Protein AF-G8F349-F1 (afdb_monomer)

pLDDT: mean 89.67, std 11.3, range [43.34, 98.75]

Solvent-accessible surface area (backbone atoms only — not comparable to full-atom values): 17032 Å² total; per-residue (Å²): 109,67,58,60,39,52,74,69,45,44,58,60,53,51,49,58,56,55,66,70,69,51,95,84,64,85,90,53,82,77,50,55,62,56,49,51,52,50,52,52,50,52,51,50,57,54,66,49,45,63,55,56,52,49,48,33,48,52,41,50,62,76,37,61,73,27,72,74,64,51,74,70,53,33,53,41,40,66,63,30,51,81,46,52,62,48,57,30,56,37,40,63,29,86,75,41,20,79,74,51,61,42,65,69,45,48,44,55,48,13,53,49,41,43,50,48,39,34,40,74,73,60,50,17,40,54,38,92,59,62,34,58,69,56,48,53,49,45,52,50,48,54,53,51,29,49,53,42,45,63,78,44,58,81,68,48,67,88,35,52,54,52,40,51,72,34,40,47,56,30,32,57,54,27,46,69,43,90,49,66,68,53,14,50,50,25,37,45,52,47,25,53,49,51,37,54,57,58,59,52,66,80,75,49,101,66,95,69,75,56,75,63,42,56,51,50,47,49,47,48,41,62,76,61,46,55,78,43,45,73,63,45,52,72,42,68,87,67,44,30,32,35,56,35,44,32,51,27,45,49,27,67,81,36,70,69,46,35,52,50,51,66,72,64,67,45,57,48,56,54,50,51,48,48,65,75,40,60,92,40,64,87,34,67,46,45,49,26,50,54,50,32,54,48,34,48,70,68,39,91,85,49,62,64,68,60,46,60,74,48,100

InterPro domains:
  IPR011989 Armadillo-like helical [G3DSA:1.25.10.10] (19-311)
  IPR016024 Armadillo-type fold [SSF48371] (35-308)
  IPR045906 Serine/threonine-protein kinase ULK4 [PTHR46240] (1-311)
  IPR056981 Serine/threonine-protein kinase ULK4/RUNKEL, HEAT repeats [PF23606] (49-258)

Organism: Macaca fascicularis (NCBI:txid9541)

Sequence (311 aa):
MLLLSCQARLVMYIERDSRKTTPGKEQQSGNEYLSKCLDLLIRHIVQELPRILGDILNALANVSGRKHPSTVQVKQLKMCLPLMPIVLHLVTSQVFRPQVVTEEFLFSYGTILSHIKSIDSGETNIDGAIGLTASEEFIKITLSAFEAIIQYPILLKDYRCTVVDYILPPLVSLVQSQNVEWRLFSLRLLSETTSLLVNQEFGDGKEKASVDSDSNLLALIRDVLLPQYEHILVEPDPVPAYALKLLVALTEHNPTFTRLVEESKLIPLIFEVTLEHQESILGNTMQSVIALLNNLVACKDSNMKLLYEQG

Foldseek 3Di:
DLLVCLVVVVLVVLLVLQVVPPPDDDDDPVSPVVVVVSVVVLVVLLVCVVVLLVLCLVLLVQQQQHADDDPVSLVSNQVRLSCLVSLLSQCLHPSRNLSNLDLSNLQSLLSVLVSLLCCLVSSGPCCVSNNPVSNVVSLVSSLNSLVSNLVPLVSCLVNLLSCLPRPLLSLLSQCVGPDPVSVQSSLLSNLSNLLSSLVSVVPDPDPDPPPVSVVSNLCCCLPRRLVCLVVQLPDDPPRLLSVLSSLLSQLQPDVSSLVSVLVSLCLLSLVVSCVVCVVPCVDSNNVSSVSNVCSNVVDPPHPVVSNVVSD

Radius of gyration: 22.34 Å; Cα contacts (8 Å, |Δi|>4): 322; chains: 1; bounding box: 52×52×66 Å

Structure (mmCIF, N/CA/C/O backbone):
data_AF-G8F349-F1
#
_entry.id   AF-G8F349-F1
#
l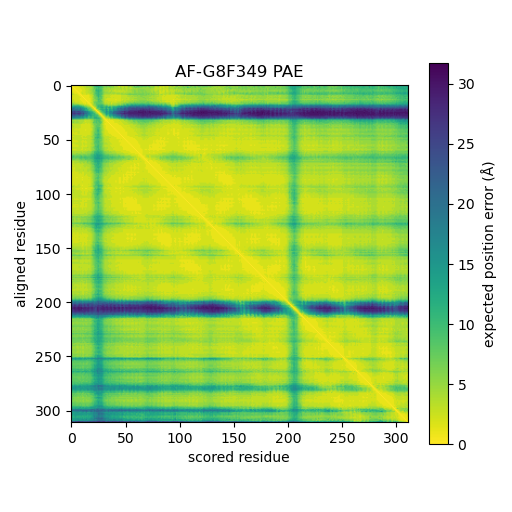oop_
_atom_site.group_PDB
_atom_site.id
_atom_site.type_symbol
_atom_site.label_atom_id
_atom_site.label_alt_id
_atom_site.label_comp_id
_atom_site.label_asym_id
_atom_site.label_entity_id
_atom_site.label_seq_id
_atom_site.pdbx_PDB_ins_code
_atom_site.Cartn_x
_atom_site.Cartn_y
_atom_site.Cartn_z
_atom_site.occupancy
_atom_site.B_iso_or_equiv
_atom_site.auth_seq_id
_atom_site.auth_comp_id
_atom_site.auth_asym_id
_atom_site.auth_atom_id
_atom_site.pdbx_PDB_model_num
ATOM 1 N N . MET A 1 1 ? 19.235 0.426 -20.026 1.00 79.56 1 MET A N 1
ATOM 2 C CA . MET A 1 1 ? 19.342 1.809 -20.546 1.00 79.56 1 MET A CA 1
ATOM 3 C C . MET A 1 1 ? 18.274 2.720 -19.956 1.00 79.56 1 MET A C 1
ATOM 5 O O . MET A 1 1 ? 18.664 3.718 -19.373 1.00 79.56 1 MET A O 1
ATOM 9 N N . LEU A 1 2 ? 16.978 2.368 -20.006 1.00 89.19 2 LEU A N 1
ATOM 10 C CA . LEU A 1 2 ? 15.901 3.222 -19.472 1.00 89.19 2 LEU A CA 1
ATOM 11 C C . LEU A 1 2 ? 16.094 3.630 -17.999 1.00 89.19 2 LEU A C 1
ATOM 13 O O . LEU A 1 2 ? 15.999 4.814 -17.703 1.00 89.19 2 LEU A O 1
ATOM 17 N N . LEU A 1 3 ? 16.459 2.694 -17.109 1.00 88.50 3 LEU A N 1
ATOM 18 C CA . LEU A 1 3 ? 16.758 3.001 -15.698 1.00 88.50 3 LEU A CA 1
ATOM 19 C C . LEU A 1 3 ? 17.789 4.129 -15.550 1.00 88.50 3 LEU A C 1
ATOM 21 O O . LEU A 1 3 ? 17.531 5.120 -14.874 1.00 88.50 3 LEU A O 1
ATOM 25 N N . LEU A 1 4 ? 18.932 3.995 -16.230 1.00 89.88 4 LEU A N 1
ATOM 26 C CA . LEU A 1 4 ? 20.007 4.989 -16.204 1.00 89.88 4 LEU A CA 1
ATOM 27 C C . LEU A 1 4 ? 19.521 6.341 -16.732 1.00 89.88 4 LEU A C 1
ATOM 29 O O . LEU A 1 4 ? 19.869 7.379 -16.181 1.00 89.88 4 LEU A O 1
ATOM 33 N N . SER A 1 5 ? 18.694 6.342 -17.778 1.00 89.44 5 SER A N 1
ATOM 34 C CA . SER A 1 5 ? 18.115 7.573 -18.314 1.00 89.44 5 SER A CA 1
ATOM 35 C C . SER A 1 5 ? 17.151 8.233 -17.321 1.00 89.44 5 SER A C 1
ATOM 37 O O . SER A 1 5 ? 17.244 9.440 -17.109 1.00 89.44 5 SER A O 1
ATOM 39 N N . CYS A 1 6 ? 16.269 7.469 -16.666 1.00 89.88 6 CYS A N 1
ATOM 40 C CA . CYS A 1 6 ? 15.386 7.978 -15.611 1.00 89.88 6 CYS A CA 1
ATOM 41 C C . CYS A 1 6 ? 16.190 8.595 -14.455 1.00 89.88 6 CYS A C 1
ATOM 43 O O . CYS A 1 6 ? 15.911 9.727 -14.059 1.00 89.88 6 CYS A O 1
ATOM 45 N N . GLN A 1 7 ? 17.245 7.910 -14.002 1.00 89.31 7 GLN A N 1
ATOM 46 C CA . GLN A 1 7 ? 18.176 8.413 -12.985 1.00 89.31 7 GLN A CA 1
ATOM 47 C C . GLN A 1 7 ? 18.924 9.675 -13.453 1.00 89.31 7 GLN A C 1
ATOM 49 O O . GLN A 1 7 ? 19.142 10.601 -12.676 1.00 89.31 7 GLN A O 1
ATOM 54 N N . ALA A 1 8 ? 19.237 9.774 -14.747 1.00 91.56 8 ALA A N 1
ATOM 55 C CA . ALA A 1 8 ? 19.837 10.947 -15.381 1.00 91.56 8 ALA A CA 1
ATOM 56 C C . ALA A 1 8 ? 18.816 12.048 -15.752 1.00 91.56 8 ALA A C 1
ATOM 58 O O . ALA A 1 8 ? 19.031 12.811 -16.694 1.00 91.56 8 ALA A O 1
ATOM 59 N N . ARG A 1 9 ? 17.711 12.165 -14.999 1.00 91.31 9 ARG A N 1
ATOM 60 C CA . ARG A 1 9 ? 16.684 13.220 -15.128 1.00 91.31 9 ARG A CA 1
ATOM 61 C C . ARG A 1 9 ? 15.899 13.207 -16.450 1.00 91.31 9 ARG A C 1
ATOM 63 O O . ARG A 1 9 ? 15.275 14.218 -16.773 1.00 91.31 9 ARG A O 1
ATOM 70 N N . LEU A 1 10 ? 15.861 12.091 -17.193 1.00 92.06 10 LEU A N 1
ATOM 71 C CA . LEU A 1 10 ? 15.087 11.973 -18.445 1.00 92.06 10 LEU A CA 1
ATOM 72 C C . LEU A 1 10 ? 13.639 12.446 -18.271 1.00 92.06 10 LEU A C 1
ATOM 74 O O . LEU A 1 10 ? 13.161 13.262 -19.054 1.00 92.06 10 LEU A O 1
ATOM 78 N N . VAL A 1 11 ? 12.965 11.963 -17.224 1.00 92.31 11 VAL A N 1
ATOM 79 C CA . VAL A 1 11 ? 11.558 12.283 -16.944 1.00 92.31 11 VAL A CA 1
ATOM 80 C C . VAL A 1 11 ? 11.350 13.791 -16.812 1.00 92.31 11 VAL A C 1
ATOM 82 O O . VAL A 1 11 ? 10.489 14.355 -17.478 1.00 92.31 11 VAL A O 1
ATOM 85 N N . MET A 1 12 ? 12.207 14.468 -16.047 1.00 92.69 12 MET A N 1
ATOM 86 C CA . MET A 1 12 ? 12.149 15.920 -15.873 1.00 92.69 12 MET A CA 1
ATOM 87 C C . MET A 1 12 ? 12.310 16.674 -17.201 1.00 92.69 12 MET A C 1
ATOM 89 O O . MET A 1 12 ? 11.629 17.674 -17.434 1.00 92.69 12 MET A O 1
ATOM 93 N N . TYR A 1 13 ? 13.216 16.226 -18.076 1.00 91.94 13 TYR A N 1
ATOM 94 C CA . TYR A 1 13 ? 13.400 16.858 -19.383 1.00 91.94 13 TYR A CA 1
ATOM 95 C C . TYR A 1 13 ? 12.180 16.659 -20.288 1.00 91.94 13 TYR A C 1
ATOM 97 O O . TYR A 1 13 ? 11.726 17.630 -20.894 1.00 91.94 13 TYR A O 1
ATOM 105 N N . ILE A 1 14 ? 11.605 15.452 -20.307 1.00 92.50 14 ILE A N 1
ATOM 106 C CA . ILE A 1 14 ? 10.375 15.149 -21.051 1.00 92.50 14 ILE A CA 1
ATOM 107 C C . ILE A 1 14 ? 9.214 16.021 -20.561 1.00 92.50 14 ILE A C 1
ATOM 109 O O . ILE A 1 14 ? 8.521 16.629 -21.372 1.00 92.50 14 ILE A O 1
ATOM 113 N N . GLU A 1 15 ? 9.032 16.162 -19.248 1.00 91.19 15 GLU A N 1
ATOM 114 C CA . GLU A 1 15 ? 7.990 17.028 -18.683 1.00 91.19 15 GLU A CA 1
ATOM 115 C C . GLU A 1 15 ? 8.167 18.491 -19.073 1.00 91.19 15 GLU A C 1
ATOM 117 O O . GLU A 1 15 ? 7.207 19.166 -19.454 1.00 91.19 15 GLU A O 1
ATOM 122 N N . ARG A 1 16 ? 9.403 18.992 -18.989 1.00 89.12 16 ARG A N 1
ATOM 123 C CA . ARG A 1 16 ? 9.724 20.372 -19.351 1.00 89.12 16 ARG A CA 1
ATOM 124 C C . ARG A 1 16 ? 9.402 20.650 -20.815 1.00 89.12 16 ARG A C 1
ATOM 126 O O . ARG A 1 16 ? 8.888 21.725 -21.119 1.00 89.12 16 ARG A O 1
ATOM 133 N N . ASP A 1 17 ? 9.731 19.723 -21.707 1.00 86.38 17 ASP A N 1
ATOM 134 C CA . ASP A 1 17 ? 9.554 19.922 -23.142 1.00 86.38 17 ASP A CA 1
ATOM 135 C C . ASP A 1 17 ? 8.103 19.645 -23.582 1.00 86.38 17 ASP A C 1
ATOM 137 O O . ASP A 1 17 ? 7.593 20.365 -24.436 1.00 86.38 17 ASP A O 1
ATOM 141 N N . SER A 1 18 ? 7.372 18.764 -22.888 1.00 84.81 18 SER A N 1
ATOM 142 C CA . SER A 1 18 ? 5.919 18.575 -23.049 1.00 84.81 18 SER A CA 1
ATOM 143 C C . SER A 1 18 ? 5.101 19.820 -22.657 1.00 84.81 18 SER A C 1
ATOM 145 O O . SER A 1 18 ? 4.123 20.165 -23.316 1.00 84.81 18 SER A O 1
ATOM 147 N N . ARG A 1 19 ? 5.525 20.588 -21.639 1.00 77.25 19 ARG A N 1
ATOM 148 C CA . ARG A 1 19 ? 4.873 21.873 -21.291 1.00 77.25 19 ARG A CA 1
ATOM 149 C C . ARG A 1 19 ? 5.034 22.951 -22.369 1.00 77.25 19 ARG A C 1
ATOM 151 O O . ARG A 1 19 ? 4.247 23.892 -22.416 1.00 77.25 19 ARG A O 1
ATOM 158 N N . LYS A 1 20 ? 6.071 22.863 -23.210 1.00 65.75 20 LYS A N 1
ATOM 159 C CA . LYS A 1 20 ? 6.336 23.850 -24.273 1.00 65.75 20 LYS A CA 1
ATOM 160 C C . LYS A 1 20 ? 5.497 23.608 -25.529 1.00 65.75 20 LYS A C 1
ATOM 162 O O . LYS A 1 20 ? 5.416 24.509 -26.358 1.00 65.75 20 LYS A O 1
ATOM 167 N N . THR A 1 21 ? 4.886 22.432 -25.671 1.00 59.34 21 THR A N 1
ATOM 168 C CA . THR A 1 21 ? 4.076 22.048 -26.838 1.00 59.34 21 THR A CA 1
ATOM 169 C C . THR A 1 21 ? 2.565 22.234 -26.624 1.00 59.34 21 THR A C 1
ATOM 171 O O . THR A 1 21 ? 1.789 22.053 -27.557 1.00 59.34 21 THR A O 1
ATOM 174 N N . THR A 1 22 ? 2.124 22.643 -25.426 1.00 56.97 22 THR A N 1
ATOM 175 C CA . THR A 1 22 ? 0.708 22.905 -25.093 1.00 56.97 22 THR A CA 1
ATOM 176 C C . THR A 1 22 ? 0.173 24.151 -25.839 1.00 56.97 22 THR A C 1
ATOM 178 O O . THR A 1 22 ? 0.869 25.171 -25.880 1.00 56.97 22 THR A O 1
ATOM 181 N N . PRO A 1 23 ? -1.037 24.113 -26.443 1.00 49.53 23 PRO A N 1
ATOM 182 C CA . PRO A 1 23 ? -1.511 25.137 -27.380 1.00 49.53 23 PRO A CA 1
ATOM 183 C C . PRO A 1 23 ? -1.804 26.460 -26.661 1.00 49.53 23 PRO A C 1
ATOM 185 O O . PRO A 1 23 ? -2.800 26.608 -25.961 1.00 49.53 23 PRO A O 1
ATOM 188 N N . GLY A 1 24 ? -0.902 27.425 -26.823 1.00 57.97 24 GLY A N 1
ATOM 189 C CA . GLY A 1 24 ? -1.004 28.756 -26.214 1.00 57.97 24 GLY A CA 1
ATOM 190 C C . GLY A 1 24 ? 0.228 29.640 -26.424 1.00 57.97 24 GLY A C 1
ATOM 191 O O . GLY A 1 24 ? 0.169 30.839 -26.166 1.00 57.97 24 GLY A O 1
ATOM 192 N N . LYS A 1 25 ? 1.340 29.080 -26.920 1.00 54.44 25 LYS A N 1
ATOM 193 C CA . LYS A 1 25 ? 2.527 29.828 -27.353 1.00 54.44 25 LYS A CA 1
ATOM 194 C C . LYS A 1 25 ? 2.830 29.483 -28.813 1.00 54.44 25 LYS A C 1
ATOM 196 O O . LYS A 1 25 ? 2.945 28.314 -29.157 1.00 54.44 25 LYS A O 1
ATOM 201 N N . GLU A 1 26 ? 2.856 30.523 -29.639 1.00 49.44 26 GLU A N 1
ATOM 202 C CA . GLU A 1 26 ? 3.028 30.581 -31.099 1.00 49.44 26 GLU A CA 1
ATOM 203 C C . GLU A 1 26 ? 3.662 29.340 -31.765 1.00 49.44 26 GLU A C 1
ATOM 205 O O . GLU A 1 26 ? 4.822 28.989 -31.540 1.00 49.44 26 GLU A O 1
ATOM 210 N N . GLN A 1 27 ? 2.882 28.686 -32.633 1.00 50.69 27 GLN A N 1
ATOM 211 C CA . GLN A 1 27 ? 3.300 27.549 -33.454 1.00 50.69 27 GLN A CA 1
ATOM 212 C C . GLN A 1 27 ? 4.270 27.996 -34.557 1.00 50.69 27 GLN A C 1
ATOM 214 O O . GLN A 1 27 ? 3.864 28.544 -35.579 1.00 50.69 27 GLN A O 1
ATOM 219 N N . GLN A 1 28 ? 5.558 27.702 -34.381 1.00 56.19 28 GLN A N 1
ATOM 220 C CA . GLN A 1 28 ? 6.519 27.626 -35.484 1.00 56.19 28 GLN A CA 1
ATOM 221 C C . GLN A 1 28 ? 6.563 26.180 -36.000 1.00 56.19 28 GLN A C 1
ATOM 223 O O . GLN A 1 28 ? 6.714 25.241 -35.219 1.00 56.19 28 GLN A O 1
ATOM 228 N N . SER A 1 29 ? 6.452 25.995 -37.315 1.00 55.50 29 SER A N 1
ATOM 229 C CA . SER A 1 29 ? 6.359 24.701 -38.019 1.00 55.50 29 SER A CA 1
ATOM 230 C C . SER A 1 29 ? 7.483 23.695 -37.714 1.00 55.50 29 SER A C 1
ATOM 232 O O . SER A 1 29 ? 7.283 22.492 -37.863 1.00 55.50 29 SER A O 1
ATOM 234 N N . GLY A 1 30 ? 8.643 24.145 -37.219 1.00 59.38 30 GLY A N 1
ATOM 235 C CA . GLY A 1 30 ? 9.724 23.268 -36.745 1.00 59.38 30 GLY A CA 1
ATOM 236 C C . GLY A 1 30 ? 9.420 22.515 -35.437 1.00 59.38 30 GLY A C 1
ATOM 237 O O . GLY A 1 30 ? 10.056 21.504 -35.149 1.00 59.38 30 GLY A O 1
ATOM 238 N N . ASN A 1 31 ? 8.433 22.970 -34.658 1.00 70.44 31 ASN A N 1
ATOM 239 C CA . ASN A 1 31 ? 8.059 22.378 -33.370 1.00 70.44 31 ASN A CA 1
ATOM 240 C C . ASN A 1 31 ? 7.172 21.125 -33.530 1.00 70.44 31 ASN A C 1
ATOM 242 O O . ASN A 1 31 ? 7.173 20.245 -32.675 1.00 70.44 31 ASN A O 1
ATOM 246 N N . GLU A 1 32 ? 6.451 20.988 -34.647 1.00 80.56 32 GLU A N 1
ATOM 247 C CA . GLU A 1 32 ? 5.500 19.883 -34.832 1.00 80.56 32 GLU A CA 1
ATOM 248 C C . GLU A 1 32 ? 6.198 18.521 -34.974 1.00 80.56 32 GLU A C 1
ATOM 250 O O . GLU A 1 32 ? 5.780 17.541 -34.359 1.00 80.56 32 GLU A O 1
ATOM 255 N N . TYR A 1 33 ? 7.292 18.450 -35.741 1.00 85.19 33 TYR A N 1
ATOM 256 C CA . TYR A 1 33 ? 8.069 17.213 -35.886 1.00 85.19 33 TYR A CA 1
ATOM 257 C C . TYR A 1 33 ? 8.680 16.774 -34.549 1.00 85.19 33 TYR A C 1
ATOM 259 O O . TYR A 1 33 ? 8.551 15.614 -34.166 1.00 85.19 33 TYR A O 1
ATOM 267 N N . LEU A 1 34 ? 9.284 17.706 -33.802 1.00 86.00 34 LEU A N 1
ATOM 268 C CA . LEU A 1 34 ? 9.871 17.422 -32.490 1.00 86.00 34 LEU A CA 1
ATOM 269 C C . LEU A 1 34 ? 8.814 17.019 -31.458 1.00 86.00 34 LEU A C 1
ATOM 271 O O . LEU A 1 34 ? 9.051 16.083 -30.698 1.00 86.00 34 LEU A O 1
ATOM 275 N N . SER A 1 35 ? 7.638 17.656 -31.469 1.00 86.00 35 SER A N 1
ATOM 276 C CA . SER A 1 35 ? 6.503 17.242 -30.639 1.00 86.00 35 SER A CA 1
ATOM 277 C C . SER A 1 35 ? 6.077 15.812 -30.965 1.00 86.00 35 SER A C 1
ATOM 279 O O . SER A 1 35 ? 5.940 15.001 -30.058 1.00 86.00 35 SER A O 1
ATOM 281 N N . LYS A 1 36 ? 5.960 15.456 -32.253 1.00 88.38 36 LYS A N 1
ATOM 282 C CA . LYS A 1 36 ? 5.639 14.080 -32.669 1.00 88.38 36 LYS A CA 1
ATOM 283 C C . LYS A 1 36 ? 6.715 13.081 -32.242 1.00 88.38 36 LYS A C 1
ATOM 285 O O . LYS A 1 36 ? 6.381 11.990 -31.791 1.00 88.38 36 LYS A O 1
ATOM 290 N N . CYS A 1 37 ? 7.997 13.432 -32.352 1.00 91.38 37 CYS A N 1
ATOM 291 C CA . CYS A 1 37 ? 9.087 12.586 -31.858 1.00 91.38 37 CYS A CA 1
ATOM 292 C C . CYS A 1 37 ? 9.008 12.384 -30.340 1.00 91.38 37 CYS A C 1
ATOM 294 O O . CYS A 1 37 ? 9.200 11.264 -29.869 1.00 91.38 37 CYS A O 1
ATOM 296 N N . LEU A 1 38 ? 8.706 13.443 -29.585 1.00 91.75 38 LEU A N 1
ATOM 297 C CA . LEU A 1 38 ? 8.525 13.370 -28.137 1.00 91.75 38 LEU A CA 1
ATOM 298 C C . LEU A 1 38 ? 7.324 12.488 -27.773 1.00 91.75 38 LEU A C 1
ATOM 300 O O . LEU A 1 38 ? 7.455 11.625 -26.911 1.00 91.75 38 LEU A O 1
ATOM 304 N N . ASP A 1 39 ? 6.199 12.635 -28.472 1.00 91.62 39 ASP A N 1
ATOM 305 C CA . ASP A 1 39 ? 5.008 11.805 -28.270 1.00 91.62 39 ASP A CA 1
ATOM 306 C C . ASP A 1 39 ? 5.292 10.325 -28.556 1.00 91.62 39 ASP A C 1
ATOM 308 O O . ASP A 1 39 ? 4.882 9.452 -27.790 1.00 91.62 39 ASP A O 1
ATOM 312 N N . LEU A 1 40 ? 6.026 10.021 -29.632 1.00 94.50 40 LEU A N 1
ATOM 313 C CA . LEU A 1 40 ? 6.447 8.653 -29.950 1.00 94.50 40 LEU A CA 1
ATOM 314 C C . LEU A 1 40 ? 7.383 8.083 -28.879 1.00 94.50 40 LEU A C 1
ATOM 316 O O . LEU A 1 40 ? 7.223 6.926 -28.494 1.00 94.50 40 LEU A O 1
ATOM 320 N N . LEU A 1 41 ? 8.321 8.886 -28.368 1.00 94.00 41 LEU A N 1
ATOM 321 C CA . LEU A 1 41 ? 9.204 8.480 -27.276 1.00 94.00 41 LEU A CA 1
ATOM 322 C C . LEU A 1 41 ? 8.412 8.195 -25.994 1.00 94.00 41 LEU A C 1
ATOM 324 O O . LEU A 1 41 ? 8.643 7.171 -25.355 1.00 94.00 41 LEU A O 1
ATOM 328 N N . ILE A 1 42 ? 7.467 9.070 -25.637 1.00 95.00 42 ILE A N 1
ATOM 329 C CA . ILE A 1 42 ? 6.596 8.887 -24.472 1.00 95.00 42 ILE A CA 1
ATOM 330 C C . ILE A 1 42 ? 5.816 7.580 -24.611 1.00 95.00 42 ILE A C 1
ATOM 332 O O . ILE A 1 42 ? 5.882 6.740 -23.717 1.00 95.00 42 ILE A O 1
ATOM 336 N N . ARG A 1 43 ? 5.146 7.365 -25.752 1.00 95.38 43 ARG A N 1
ATOM 337 C CA . ARG A 1 43 ? 4.386 6.133 -26.015 1.00 95.38 43 ARG A CA 1
ATOM 338 C C . ARG A 1 43 ? 5.260 4.889 -25.935 1.00 95.38 43 ARG A C 1
ATOM 340 O O . ARG A 1 43 ? 4.840 3.908 -25.335 1.00 95.38 43 ARG A O 1
ATOM 347 N N . HIS A 1 44 ? 6.467 4.931 -26.497 1.00 95.06 44 HIS A N 1
ATOM 348 C CA . HIS A 1 44 ? 7.389 3.802 -26.431 1.00 95.06 44 HIS A CA 1
ATOM 349 C C . HIS A 1 44 ? 7.791 3.480 -24.984 1.00 95.06 44 HIS A C 1
ATOM 351 O O . HIS A 1 44 ? 7.724 2.325 -24.580 1.00 95.06 44 HIS A O 1
ATOM 357 N N . ILE A 1 45 ? 8.129 4.489 -24.173 1.00 95.50 45 ILE A N 1
ATOM 358 C CA . ILE 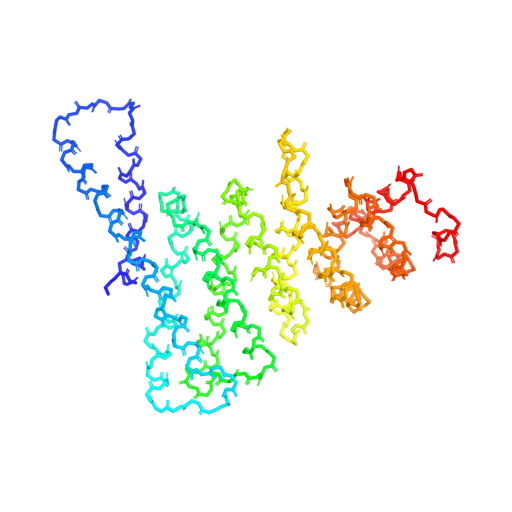A 1 45 ? 8.459 4.289 -22.752 1.00 95.50 45 ILE A CA 1
ATOM 359 C C . ILE A 1 45 ? 7.268 3.698 -21.984 1.00 95.50 45 ILE A C 1
ATOM 361 O O . ILE A 1 45 ? 7.456 2.780 -21.189 1.00 95.50 45 ILE A O 1
ATOM 365 N N . VAL A 1 46 ? 6.048 4.188 -22.237 1.00 96.38 46 VAL A N 1
ATOM 366 C CA . VAL A 1 46 ? 4.821 3.647 -21.626 1.00 96.38 46 VAL A CA 1
ATOM 367 C C . VAL A 1 46 ? 4.616 2.180 -22.023 1.00 96.38 46 VAL A C 1
ATOM 369 O O . VAL A 1 46 ? 4.305 1.360 -21.167 1.00 96.38 46 VAL A O 1
ATOM 372 N N . GLN A 1 47 ? 4.845 1.824 -23.290 1.00 95.25 47 GLN A N 1
ATOM 373 C CA . GLN A 1 47 ? 4.692 0.455 -23.802 1.00 95.25 47 GLN A CA 1
ATOM 374 C C . GLN A 1 47 ? 5.743 -0.533 -23.278 1.00 95.25 47 GLN A C 1
ATOM 376 O O . GLN A 1 47 ? 5.464 -1.726 -23.201 1.00 95.25 47 GLN A O 1
ATOM 381 N N . GLU A 1 48 ? 6.935 -0.069 -22.900 1.00 94.94 48 GLU A N 1
ATOM 382 C CA . GLU A 1 48 ? 7.961 -0.931 -22.296 1.00 94.94 48 GLU A CA 1
ATOM 383 C C . GLU A 1 48 ? 7.682 -1.238 -20.815 1.00 94.94 48 GLU A C 1
ATOM 385 O O . GLU A 1 48 ? 8.199 -2.216 -20.273 1.00 94.94 48 GLU A O 1
ATOM 390 N N . LEU A 1 49 ? 6.860 -0.434 -20.133 1.00 95.88 49 LEU A N 1
ATOM 391 C CA . LEU A 1 49 ? 6.619 -0.597 -18.700 1.00 95.88 49 LEU A CA 1
ATOM 392 C C . LEU A 1 49 ? 5.937 -1.929 -18.320 1.00 95.88 49 LEU A C 1
ATOM 394 O O . LEU A 1 49 ? 6.426 -2.563 -17.381 1.00 95.88 49 LEU A O 1
ATOM 398 N N . PRO A 1 50 ? 4.889 -2.414 -19.021 1.00 96.81 50 PRO A N 1
ATOM 399 C CA . PRO A 1 50 ? 4.310 -3.733 -18.754 1.00 96.81 50 PRO A CA 1
ATOM 400 C C . PRO A 1 50 ? 5.340 -4.861 -18.825 1.00 96.81 50 PRO A C 1
ATOM 402 O O . PRO A 1 50 ? 5.322 -5.771 -18.001 1.00 96.81 50 PRO A O 1
ATOM 405 N N . ARG A 1 51 ? 6.300 -4.776 -19.755 1.00 96.62 51 ARG A N 1
ATOM 406 C CA . ARG A 1 51 ? 7.392 -5.751 -19.858 1.00 96.62 51 ARG A CA 1
ATOM 407 C C . ARG A 1 51 ? 8.304 -5.712 -18.632 1.00 96.62 51 ARG A C 1
ATOM 409 O O . ARG A 1 51 ? 8.648 -6.765 -18.110 1.00 96.62 51 ARG A O 1
ATOM 416 N N . ILE A 1 52 ? 8.665 -4.519 -18.152 1.00 96.81 52 ILE A N 1
ATOM 417 C CA . ILE A 1 52 ? 9.492 -4.355 -16.944 1.00 96.81 52 ILE A CA 1
ATOM 418 C C . ILE A 1 52 ? 8.787 -4.945 -15.716 1.00 96.81 52 ILE A C 1
ATOM 420 O O . ILE A 1 52 ? 9.407 -5.686 -14.954 1.00 96.81 52 ILE A O 1
ATOM 424 N N . LEU A 1 53 ? 7.496 -4.649 -15.537 1.00 97.81 53 LEU A N 1
ATOM 425 C CA . LEU A 1 53 ? 6.693 -5.227 -14.455 1.00 97.81 53 LEU A CA 1
ATOM 426 C C . LEU A 1 53 ? 6.583 -6.747 -14.590 1.00 97.81 53 LEU A C 1
ATOM 428 O O . LEU A 1 53 ? 6.751 -7.454 -13.600 1.00 97.81 53 LEU A O 1
ATOM 432 N N . GLY A 1 54 ? 6.379 -7.253 -15.808 1.00 98.06 54 GLY A N 1
ATOM 433 C CA . GLY A 1 54 ? 6.355 -8.684 -16.100 1.00 98.06 54 GLY A CA 1
ATOM 434 C C . GLY A 1 54 ? 7.671 -9.383 -15.753 1.00 98.06 54 GLY A C 1
ATOM 435 O O . GLY A 1 54 ? 7.656 -10.450 -15.145 1.00 98.06 54 GLY A O 1
ATOM 436 N N . ASP A 1 55 ? 8.819 -8.778 -16.064 1.00 97.94 55 ASP A N 1
ATOM 437 C CA . ASP A 1 55 ? 10.135 -9.321 -15.711 1.00 97.94 55 ASP A CA 1
ATOM 438 C C . ASP A 1 55 ? 10.345 -9.367 -14.184 1.00 97.94 55 ASP A C 1
ATOM 440 O O . ASP A 1 55 ? 10.853 -10.364 -13.661 1.00 97.94 55 ASP A O 1
ATOM 444 N N . ILE A 1 56 ? 9.918 -8.326 -13.456 1.00 98.44 56 ILE A N 1
ATOM 445 C CA . ILE A 1 56 ? 9.933 -8.290 -11.981 1.00 98.44 56 ILE A CA 1
ATOM 446 C C . ILE A 1 56 ? 9.032 -9.388 -11.405 1.00 98.44 56 ILE A C 1
ATOM 448 O O . ILE A 1 56 ? 9.480 -10.177 -10.571 1.00 98.44 56 ILE A O 1
ATOM 452 N N . LEU A 1 57 ? 7.787 -9.470 -11.876 1.00 98.56 57 LEU A N 1
ATOM 453 C CA . LEU A 1 57 ? 6.809 -10.462 -11.437 1.00 98.56 57 LEU A CA 1
ATOM 454 C C . LEU A 1 57 ? 7.296 -11.886 -11.686 1.00 98.56 57 LEU A C 1
ATOM 456 O O . LEU A 1 57 ? 7.264 -12.707 -10.778 1.00 98.56 57 LEU A O 1
ATOM 460 N N . ASN A 1 58 ? 7.825 -12.172 -12.875 1.00 98.25 58 ASN A N 1
ATOM 461 C CA . ASN A 1 58 ? 8.374 -13.486 -13.199 1.00 98.25 58 ASN A CA 1
ATOM 462 C C . ASN A 1 58 ? 9.548 -13.852 -12.280 1.00 98.25 58 ASN A C 1
ATOM 464 O O . ASN A 1 58 ? 9.646 -14.993 -11.822 1.00 98.25 58 ASN A O 1
ATOM 468 N N . ALA A 1 59 ? 10.435 -12.898 -11.977 1.00 97.94 59 ALA A N 1
ATOM 469 C CA . ALA A 1 59 ? 11.548 -13.131 -11.061 1.00 97.94 59 ALA A CA 1
ATOM 470 C C . ALA A 1 59 ? 11.067 -13.449 -9.632 1.00 97.94 59 ALA A C 1
ATOM 472 O O . ALA A 1 59 ? 11.599 -14.373 -9.013 1.00 97.94 59 ALA A O 1
ATOM 473 N N . LEU A 1 60 ? 10.051 -12.735 -9.135 1.00 98.12 60 LEU A N 1
ATOM 474 C CA . LEU A 1 60 ? 9.449 -12.957 -7.814 1.00 98.12 60 LEU A CA 1
ATOM 475 C C . LEU A 1 60 ? 8.651 -14.269 -7.751 1.00 98.12 60 LEU A C 1
ATOM 477 O O . LEU A 1 60 ? 8.834 -15.061 -6.826 1.00 98.12 60 LEU A O 1
ATOM 481 N N . ALA A 1 61 ? 7.833 -14.556 -8.763 1.00 97.62 61 ALA A N 1
ATOM 482 C CA . ALA A 1 61 ? 7.056 -15.788 -8.863 1.00 97.62 61 ALA A CA 1
ATOM 483 C C . ALA A 1 61 ? 7.955 -17.032 -8.857 1.00 97.62 61 ALA A C 1
ATOM 485 O O . ALA A 1 61 ? 7.677 -18.000 -8.151 1.00 97.62 61 ALA A O 1
ATOM 486 N N . ASN A 1 62 ? 9.095 -16.982 -9.556 1.00 96.81 62 ASN A N 1
ATOM 487 C CA . ASN A 1 62 ? 10.057 -18.085 -9.594 1.00 96.81 62 ASN A CA 1
ATOM 488 C C . ASN A 1 62 ? 10.644 -18.442 -8.219 1.00 96.81 62 ASN A C 1
ATOM 490 O O . ASN A 1 62 ? 11.105 -19.572 -8.028 1.00 96.81 62 ASN A O 1
ATOM 494 N N . VAL A 1 63 ? 10.666 -17.500 -7.274 1.00 96.69 63 VAL A N 1
ATOM 495 C CA . VAL A 1 63 ? 11.207 -17.707 -5.922 1.00 96.69 63 VAL A CA 1
ATOM 496 C C . VAL A 1 63 ? 10.137 -17.796 -4.839 1.00 96.69 63 VAL A C 1
ATOM 498 O O . VAL A 1 63 ? 10.487 -18.041 -3.689 1.00 96.69 63 VAL A O 1
ATOM 501 N N . SER A 1 64 ? 8.858 -17.662 -5.191 1.00 95.69 64 SER A N 1
ATOM 502 C CA . SER A 1 64 ? 7.745 -17.735 -4.244 1.00 95.69 64 SER A CA 1
ATOM 503 C C . SER A 1 64 ? 7.786 -19.031 -3.417 1.00 95.69 64 SER A C 1
ATOM 505 O O . SER A 1 64 ? 8.000 -20.125 -3.949 1.00 95.69 64 SER A O 1
ATOM 507 N N . GLY A 1 65 ? 7.664 -18.889 -2.094 1.00 93.44 65 GLY A N 1
ATOM 508 C CA . GLY A 1 65 ? 7.708 -19.980 -1.114 1.00 93.44 65 GLY A CA 1
ATOM 509 C C . GLY A 1 65 ? 9.102 -20.564 -0.854 1.00 93.44 65 GLY A C 1
ATOM 510 O O . GLY A 1 65 ? 9.235 -21.570 -0.153 1.00 93.44 65 GLY A O 1
ATOM 511 N N . ARG A 1 66 ? 10.166 -19.990 -1.435 1.00 92.56 66 ARG A N 1
ATOM 512 C CA . ARG A 1 66 ? 11.535 -20.502 -1.282 1.00 92.56 66 ARG A CA 1
ATOM 513 C C . ARG A 1 66 ? 12.331 -19.685 -0.278 1.00 92.56 66 ARG A C 1
ATOM 515 O O . ARG A 1 66 ? 12.389 -18.462 -0.352 1.00 92.56 66 ARG A O 1
ATOM 522 N N . LYS A 1 67 ? 13.067 -20.390 0.585 1.00 91.81 67 LYS A N 1
ATOM 523 C CA . LYS A 1 67 ? 14.053 -19.784 1.498 1.00 91.81 67 LYS A CA 1
ATOM 524 C C . LYS A 1 67 ? 15.458 -19.667 0.899 1.00 91.81 67 LYS A C 1
ATOM 526 O O . LYS A 1 67 ? 16.258 -18.860 1.357 1.00 91.81 67 LYS A O 1
ATOM 531 N N . HIS A 1 68 ? 15.763 -20.472 -0.122 1.00 91.69 68 HIS A N 1
ATOM 532 C CA . HIS A 1 68 ? 17.083 -20.524 -0.757 1.00 91.69 68 HIS A CA 1
ATOM 533 C C . HIS A 1 68 ? 16.954 -20.558 -2.289 1.00 91.69 68 HIS A C 1
ATOM 535 O O . HIS A 1 68 ? 16.868 -21.639 -2.881 1.00 91.69 68 HIS A O 1
ATOM 541 N N . PRO A 1 69 ? 16.904 -19.391 -2.955 1.00 92.25 69 PRO A N 1
ATOM 542 C CA . PRO A 1 69 ? 16.880 -19.316 -4.413 1.00 92.25 69 PRO A CA 1
ATOM 543 C C . PRO A 1 69 ? 18.145 -19.909 -5.058 1.00 92.25 69 PRO A C 1
ATOM 545 O O . PRO A 1 69 ? 19.256 -19.751 -4.556 1.00 92.25 69 PRO A O 1
ATOM 548 N N . SER A 1 70 ? 17.989 -20.564 -6.210 1.00 95.00 70 SER A N 1
ATOM 549 C CA . SER A 1 70 ? 19.114 -21.079 -7.010 1.00 95.00 70 SER A CA 1
ATOM 550 C C . SER A 1 70 ? 19.931 -19.950 -7.653 1.00 95.00 70 SER A C 1
ATOM 552 O O . SER A 1 70 ? 19.432 -18.845 -7.843 1.00 95.00 70 SER A O 1
ATOM 554 N N . THR A 1 71 ? 21.162 -20.225 -8.096 1.00 94.50 71 THR A N 1
ATOM 555 C CA . THR A 1 71 ? 22.041 -19.221 -8.732 1.00 94.50 71 THR A CA 1
ATOM 556 C C . THR A 1 71 ? 21.393 -18.501 -9.922 1.00 94.50 71 THR A C 1
ATOM 558 O O . THR A 1 71 ? 21.593 -17.299 -10.100 1.00 94.50 71 THR A O 1
ATOM 561 N N . VAL A 1 72 ? 20.585 -19.207 -10.723 1.00 96.06 72 VAL A N 1
ATOM 562 C CA . VAL A 1 72 ? 19.854 -18.614 -11.859 1.00 96.06 72 VAL A CA 1
ATOM 563 C C . VAL A 1 72 ? 18.798 -17.622 -11.371 1.00 96.06 72 VAL A C 1
ATOM 565 O O . VAL A 1 72 ? 18.703 -16.516 -11.897 1.00 96.06 72 VAL A O 1
ATOM 568 N N . GLN A 1 73 ? 18.058 -17.988 -10.325 1.00 96.06 73 GLN A N 1
ATOM 569 C CA . GLN A 1 73 ? 17.028 -17.144 -9.718 1.00 96.06 73 GLN A CA 1
ATOM 570 C C . GLN A 1 73 ? 17.637 -15.923 -9.027 1.00 96.06 73 GLN A C 1
ATOM 572 O O . GLN A 1 73 ? 17.163 -14.811 -9.221 1.00 96.06 73 GLN A O 1
ATOM 577 N N . VAL A 1 74 ? 18.747 -16.101 -8.303 1.00 96.44 74 VAL A N 1
ATOM 578 C CA . VAL A 1 74 ? 19.516 -14.994 -7.714 1.00 96.44 74 VAL A CA 1
ATOM 579 C C . VAL A 1 74 ? 19.932 -13.997 -8.796 1.00 96.44 74 VAL A C 1
ATOM 581 O O . VAL A 1 74 ? 19.774 -12.789 -8.624 1.00 96.44 74 VAL A O 1
ATOM 584 N N . LYS A 1 75 ? 20.442 -14.488 -9.934 1.00 96.69 75 LYS A N 1
ATOM 585 C CA . LYS A 1 75 ? 20.829 -13.631 -11.059 1.00 96.69 75 LYS A CA 1
ATOM 586 C C . LYS A 1 75 ? 19.627 -12.872 -11.627 1.00 96.69 75 LYS A C 1
ATOM 588 O O . LYS A 1 75 ? 19.762 -11.687 -11.904 1.00 96.69 75 LYS A O 1
ATOM 593 N N . GLN A 1 76 ? 18.473 -13.523 -11.777 1.00 96.62 76 GLN A N 1
ATOM 594 C CA . GLN A 1 76 ? 17.238 -12.869 -12.225 1.00 96.62 76 GLN A CA 1
ATOM 595 C C . GLN A 1 76 ? 16.796 -11.770 -11.252 1.00 96.62 76 GLN A C 1
ATOM 597 O O . GLN A 1 76 ? 16.625 -10.634 -11.679 1.00 96.62 76 GLN A O 1
ATOM 602 N N . LEU A 1 77 ? 16.717 -12.057 -9.949 1.00 97.38 77 LEU A N 1
ATOM 603 C CA . LEU A 1 77 ? 16.340 -11.067 -8.932 1.00 97.38 77 LEU A CA 1
ATOM 604 C C . LEU A 1 77 ? 17.254 -9.833 -8.966 1.00 97.38 77 LEU A C 1
ATOM 606 O O . LEU A 1 77 ? 16.766 -8.706 -9.004 1.00 97.38 77 LEU A O 1
ATOM 610 N N . LYS A 1 78 ? 18.577 -10.038 -9.042 1.00 96.75 78 LYS A N 1
ATOM 611 C CA . LYS A 1 78 ? 19.560 -8.941 -9.127 1.00 96.75 78 LYS A CA 1
ATOM 612 C C . LYS A 1 78 ? 19.448 -8.108 -10.403 1.00 96.75 78 LYS A C 1
ATOM 614 O O . LYS A 1 78 ? 19.895 -6.968 -10.408 1.00 96.75 78 LYS A O 1
ATOM 619 N N . MET A 1 79 ? 18.909 -8.667 -11.484 1.00 95.75 79 MET A N 1
ATOM 620 C CA . MET A 1 79 ? 18.696 -7.930 -12.732 1.00 95.75 79 MET A CA 1
ATOM 621 C C . MET A 1 79 ? 17.351 -7.199 -12.749 1.00 95.75 79 MET A C 1
ATOM 623 O O . MET A 1 79 ? 17.282 -6.092 -13.273 1.00 95.75 79 MET A O 1
ATOM 627 N N . CYS A 1 80 ? 16.300 -7.809 -12.197 1.00 97.19 80 CYS A N 1
ATOM 628 C CA . CYS A 1 80 ? 14.927 -7.331 -12.345 1.00 97.19 80 CYS A CA 1
ATOM 629 C C . CYS A 1 80 ? 14.510 -6.355 -11.238 1.00 97.19 80 CYS A C 1
ATOM 631 O O . CYS A 1 80 ? 13.975 -5.295 -11.549 1.00 97.19 80 CYS A O 1
ATOM 633 N N . LEU A 1 81 ? 14.770 -6.656 -9.960 1.00 97.56 81 LEU A N 1
ATOM 634 C CA . LEU A 1 81 ? 14.284 -5.822 -8.847 1.00 97.56 81 LEU A CA 1
ATOM 635 C C . LEU A 1 81 ? 14.828 -4.380 -8.863 1.00 97.56 81 LEU A C 1
ATOM 637 O O . LEU A 1 81 ? 14.045 -3.459 -8.622 1.00 97.56 81 LEU A O 1
ATOM 641 N N . PRO A 1 82 ? 16.096 -4.125 -9.255 1.00 96.62 82 PRO A N 1
ATOM 642 C CA . PRO A 1 82 ? 16.603 -2.759 -9.407 1.00 96.62 82 PRO A CA 1
ATOM 643 C C . PRO A 1 82 ? 15.932 -1.935 -10.516 1.00 96.62 82 PRO A C 1
ATOM 645 O O . PRO A 1 82 ? 16.282 -0.770 -10.692 1.00 96.62 82 PRO A O 1
ATOM 648 N N . LEU A 1 83 ? 14.997 -2.503 -11.289 1.00 96.94 83 LEU A N 1
ATOM 649 C CA . LEU A 1 83 ? 14.202 -1.771 -12.279 1.00 96.94 83 LEU A CA 1
ATOM 650 C C . LEU A 1 83 ? 12.975 -1.079 -11.666 1.00 96.94 83 LEU A C 1
ATOM 652 O O . LEU A 1 83 ? 12.423 -0.185 -12.306 1.00 96.94 83 LEU A O 1
ATOM 656 N N . MET A 1 84 ? 12.583 -1.413 -10.431 1.00 97.69 84 MET A N 1
ATOM 657 C CA . MET A 1 84 ? 11.441 -0.791 -9.747 1.00 97.69 84 MET A CA 1
ATOM 658 C C . MET A 1 84 ? 11.490 0.754 -9.662 1.00 97.69 84 MET A C 1
ATOM 660 O O . MET A 1 84 ? 10.441 1.378 -9.837 1.00 97.69 84 MET A O 1
ATOM 664 N N . PRO A 1 85 ? 12.657 1.427 -9.508 1.00 97.62 85 PRO A N 1
ATOM 665 C CA . PRO A 1 85 ? 12.740 2.885 -9.620 1.00 97.62 85 PRO A CA 1
ATOM 666 C C . PRO A 1 85 ? 12.167 3.461 -10.922 1.00 97.62 85 PRO A C 1
ATOM 668 O O . PRO A 1 85 ? 11.697 4.596 -10.919 1.00 97.62 85 PRO A O 1
ATOM 671 N N . ILE A 1 86 ? 12.185 2.716 -12.038 1.00 97.50 86 ILE A N 1
ATOM 672 C CA . ILE A 1 86 ? 11.554 3.164 -13.291 1.00 97.50 86 ILE A CA 1
ATOM 673 C C . ILE A 1 86 ? 10.062 3.389 -13.054 1.00 97.50 86 ILE A C 1
ATOM 675 O O . ILE A 1 86 ? 9.547 4.437 -13.430 1.00 97.50 86 ILE A O 1
ATOM 679 N N . VAL A 1 87 ? 9.390 2.442 -12.391 1.00 97.75 87 VAL A N 1
ATOM 680 C CA . VAL A 1 87 ? 7.963 2.541 -12.066 1.00 97.75 87 VAL A CA 1
ATOM 681 C C . VAL A 1 87 ? 7.712 3.815 -11.266 1.00 97.75 87 VAL A C 1
ATOM 683 O O . VAL A 1 87 ? 6.911 4.641 -11.696 1.00 97.75 87 VAL A O 1
ATOM 686 N N . LEU A 1 88 ? 8.473 4.031 -10.184 1.00 97.69 88 LEU A N 1
ATOM 687 C CA . LEU A 1 88 ? 8.383 5.232 -9.346 1.00 97.69 88 LEU A CA 1
ATOM 688 C C . LEU A 1 88 ? 8.560 6.526 -10.157 1.00 97.69 88 LEU A C 1
ATOM 690 O O . LEU A 1 88 ? 7.756 7.451 -10.046 1.00 97.69 88 LEU A O 1
ATOM 694 N N . HIS A 1 89 ? 9.592 6.607 -10.996 1.00 97.19 89 HIS A N 1
ATOM 695 C CA . HIS A 1 89 ? 9.848 7.782 -11.831 1.00 97.19 89 HIS A CA 1
ATOM 696 C C . HIS A 1 89 ? 8.729 8.071 -12.840 1.00 97.19 89 HIS A C 1
ATOM 698 O O . HIS A 1 89 ? 8.453 9.234 -13.130 1.00 97.19 89 HIS A O 1
ATOM 704 N N . LEU A 1 90 ? 8.084 7.041 -13.387 1.00 97.00 90 LEU A N 1
ATOM 705 C CA . LEU A 1 90 ? 6.997 7.229 -14.345 1.00 97.00 90 LEU A CA 1
ATOM 706 C C . LEU A 1 90 ? 5.686 7.614 -13.649 1.00 97.00 90 LEU A C 1
ATOM 708 O O . LEU A 1 90 ? 5.017 8.541 -14.102 1.00 97.00 90 LEU A O 1
ATOM 712 N N . VAL A 1 91 ? 5.339 6.982 -12.524 1.00 96.69 91 VAL A N 1
ATOM 713 C CA . VAL A 1 91 ? 4.108 7.321 -11.783 1.00 96.69 91 VAL A CA 1
ATOM 714 C C . VAL A 1 91 ? 4.204 8.664 -11.056 1.00 96.69 91 VAL A C 1
ATOM 716 O O . VAL A 1 91 ? 3.189 9.316 -10.839 1.00 96.69 91 VAL A O 1
ATOM 719 N N . THR A 1 92 ? 5.406 9.147 -10.734 1.00 96.00 92 THR A N 1
ATOM 720 C CA . THR A 1 92 ? 5.586 10.512 -10.204 1.00 96.00 92 THR A CA 1
ATOM 721 C C . THR A 1 92 ? 5.449 11.586 -11.282 1.00 96.00 92 THR A C 1
ATOM 723 O O . THR A 1 92 ? 5.187 12.747 -10.963 1.00 96.00 92 THR A O 1
ATOM 726 N N . SER A 1 93 ? 5.571 11.216 -12.559 1.00 95.06 93 SER A N 1
ATOM 727 C CA . SER A 1 93 ? 5.540 12.173 -13.654 1.00 95.06 93 SER A CA 1
ATOM 728 C C . SER A 1 93 ? 4.130 12.545 -14.077 1.00 95.06 93 SER A C 1
ATOM 730 O O . SER A 1 93 ? 3.326 11.683 -14.411 1.00 95.06 93 SER A O 1
ATOM 732 N N . GLN A 1 94 ? 3.852 13.837 -14.225 1.00 92.69 94 GLN A N 1
ATOM 733 C CA . GLN A 1 94 ? 2.556 14.299 -14.734 1.00 92.69 94 GLN A CA 1
ATOM 734 C C . GLN A 1 94 ? 2.282 13.886 -16.195 1.00 92.69 94 GLN A C 1
ATOM 736 O O . GLN A 1 94 ? 1.126 13.849 -16.605 1.00 92.69 94 GLN A O 1
ATOM 741 N N . VAL A 1 95 ? 3.327 13.598 -16.984 1.00 94.62 95 VAL A N 1
ATOM 742 C CA . VAL A 1 95 ? 3.201 13.203 -18.400 1.00 94.62 95 VAL A CA 1
ATOM 743 C C . VAL A 1 95 ? 2.939 11.705 -18.530 1.00 94.62 95 VAL A C 1
ATOM 745 O O . VAL A 1 95 ? 2.082 11.291 -19.312 1.00 94.62 95 VAL A O 1
ATOM 748 N N . PHE A 1 96 ? 3.672 10.893 -17.765 1.00 96.69 96 PHE A N 1
ATOM 749 C CA . PHE A 1 96 ? 3.596 9.435 -17.858 1.00 96.69 96 PHE A CA 1
ATOM 750 C C . PHE A 1 96 ? 2.492 8.841 -16.993 1.00 96.69 96 PHE A C 1
ATOM 752 O O . PHE A 1 96 ? 1.772 7.969 -17.469 1.00 96.69 96 PHE A O 1
ATOM 759 N N . ARG A 1 97 ? 2.317 9.325 -15.759 1.00 95.81 97 ARG A N 1
ATOM 760 C CA . ARG A 1 97 ? 1.358 8.786 -14.788 1.00 95.81 97 ARG A CA 1
ATOM 761 C C . ARG A 1 97 ? -0.036 8.506 -15.372 1.00 95.81 97 ARG A C 1
ATOM 763 O O . ARG A 1 97 ? -0.475 7.368 -15.233 1.00 95.81 97 ARG A O 1
ATOM 770 N N . PRO A 1 98 ? -0.729 9.447 -16.051 1.00 94.12 98 PRO A N 1
ATOM 771 C CA . PRO A 1 98 ? -2.071 9.174 -16.579 1.00 94.12 98 PRO A CA 1
ATOM 772 C C . PRO A 1 98 ? -2.102 8.125 -17.701 1.00 94.12 98 PRO A C 1
ATOM 774 O O . PRO A 1 98 ? -3.158 7.580 -17.986 1.00 94.12 98 PRO A O 1
ATOM 777 N N . GLN A 1 99 ? -0.968 7.851 -18.350 1.00 95.44 99 GLN A N 1
ATOM 778 C CA . GLN A 1 99 ? -0.852 6.831 -19.399 1.00 95.44 99 GLN A CA 1
ATOM 779 C C . GLN A 1 99 ? -0.408 5.470 -18.845 1.00 95.44 99 GLN A C 1
ATOM 781 O O . GLN A 1 99 ? -0.635 4.447 -19.478 1.00 95.44 99 GLN A O 1
ATOM 786 N N . VAL A 1 100 ? 0.254 5.469 -17.686 1.00 96.25 100 VAL A N 1
ATOM 787 C CA . VAL A 1 100 ? 0.816 4.282 -17.033 1.00 96.25 100 VAL A CA 1
ATOM 788 C C . VAL A 1 100 ? -0.180 3.618 -16.087 1.00 96.25 100 VAL A C 1
ATOM 790 O O . VAL A 1 100 ? -0.240 2.394 -16.040 1.00 96.25 100 VAL A O 1
ATOM 793 N N . VAL A 1 101 ? -0.940 4.405 -15.319 1.00 96.62 101 VAL A N 1
ATOM 794 C CA . VAL A 1 101 ? -1.857 3.877 -14.299 1.00 96.62 101 VAL A CA 1
ATOM 795 C C . VAL A 1 101 ? -3.139 3.382 -14.972 1.00 96.62 101 VAL A C 1
ATOM 797 O O . VAL A 1 101 ? -4.121 4.108 -15.108 1.00 96.62 101 VAL A O 1
ATOM 800 N N . THR A 1 102 ? -3.089 2.137 -15.433 1.00 96.75 102 THR A N 1
ATOM 801 C CA . THR A 1 102 ? -4.208 1.375 -15.997 1.00 96.75 102 THR A CA 1
ATOM 802 C C . THR A 1 102 ? -4.656 0.279 -15.028 1.00 96.75 102 THR A C 1
ATOM 804 O O . THR A 1 102 ? -3.970 -0.018 -14.049 1.00 96.75 102 THR A O 1
ATOM 807 N N . GLU A 1 103 ? -5.783 -0.374 -15.311 1.00 96.44 103 GLU A N 1
ATOM 808 C CA . GLU A 1 103 ? -6.231 -1.534 -14.531 1.00 96.44 103 GLU A CA 1
ATOM 809 C C . GLU A 1 103 ? -5.197 -2.673 -14.517 1.00 96.44 103 GLU A C 1
ATOM 811 O O . GLU A 1 103 ? -4.853 -3.188 -13.456 1.00 96.44 103 GLU A O 1
ATOM 816 N N . GLU A 1 104 ? -4.639 -3.024 -15.682 1.00 97.44 104 GLU A N 1
ATOM 817 C CA . GLU A 1 104 ? -3.612 -4.070 -15.818 1.00 97.44 104 GLU A CA 1
ATOM 818 C C . GLU A 1 104 ? -2.343 -3.734 -15.021 1.00 97.44 104 GLU A C 1
ATOM 820 O O . GLU A 1 104 ? -1.738 -4.608 -14.388 1.00 97.44 104 GLU A O 1
ATOM 825 N N . PHE A 1 105 ? -1.961 -2.452 -15.013 1.00 98.19 105 PHE A N 1
ATOM 826 C CA . PHE A 1 105 ? -0.873 -1.964 -14.178 1.00 98.19 105 PHE A CA 1
ATOM 827 C C . PHE A 1 105 ? -1.186 -2.196 -12.696 1.00 98.19 105 PHE A C 1
ATOM 829 O O . PHE A 1 105 ? -0.353 -2.766 -11.997 1.00 98.19 105 PHE A O 1
ATOM 836 N N . LEU A 1 106 ? -2.375 -1.806 -12.219 1.00 98.00 106 LEU A N 1
ATOM 837 C CA . LEU A 1 106 ? -2.770 -1.955 -10.813 1.00 98.00 106 LEU A CA 1
ATOM 838 C C . LEU A 1 106 ? -2.862 -3.425 -10.389 1.00 98.00 106 LEU A C 1
ATOM 840 O O . LEU A 1 106 ? -2.387 -3.772 -9.311 1.00 98.00 106 LEU A O 1
ATOM 844 N N . PHE A 1 107 ? -3.383 -4.303 -11.246 1.00 98.31 107 PHE A N 1
ATOM 845 C CA . PHE A 1 107 ? -3.384 -5.749 -11.015 1.00 98.31 107 PHE A CA 1
ATOM 846 C C . PHE A 1 107 ? -1.956 -6.303 -10.860 1.00 98.31 107 PHE A C 1
ATOM 848 O O . PHE A 1 107 ? -1.633 -6.993 -9.886 1.00 98.31 107 PHE A O 1
ATOM 855 N N . SER A 1 108 ? -1.067 -5.951 -11.796 1.00 98.50 108 SER A N 1
ATOM 856 C CA . SER A 1 108 ? 0.347 -6.349 -11.755 1.00 98.50 108 SER A CA 1
ATOM 857 C C . SER A 1 108 ? 1.028 -5.824 -10.489 1.00 98.50 108 SER A C 1
ATOM 859 O O . SER A 1 108 ? 1.780 -6.538 -9.828 1.00 98.50 108 SER A O 1
ATOM 861 N N . TYR A 1 109 ? 0.716 -4.586 -10.113 1.00 98.56 109 TYR A N 1
ATOM 862 C CA . TYR A 1 109 ? 1.237 -3.933 -8.922 1.00 98.56 109 TYR A CA 1
ATOM 863 C C . TYR A 1 109 ? 0.781 -4.611 -7.628 1.00 98.56 109 TYR A C 1
ATOM 865 O O . TYR A 1 109 ? 1.599 -4.878 -6.749 1.00 98.56 109 TYR A O 1
ATOM 873 N N . GLY A 1 110 ? -0.508 -4.942 -7.521 1.00 98.44 110 GLY A N 1
ATOM 874 C CA . GLY A 1 110 ? -1.060 -5.690 -6.390 1.00 98.44 110 GLY A CA 1
ATOM 875 C C . GLY A 1 110 ? -0.425 -7.067 -6.243 1.00 98.44 110 GLY A C 1
ATOM 876 O O . GLY A 1 110 ? -0.087 -7.488 -5.138 1.00 98.44 110 GLY A O 1
ATOM 877 N N . THR A 1 111 ? -0.119 -7.720 -7.364 1.00 98.69 111 THR A N 1
ATOM 878 C CA . THR A 1 111 ? 0.627 -8.986 -7.361 1.00 98.69 111 THR A CA 1
ATOM 879 C C . THR A 1 111 ? 2.052 -8.808 -6.812 1.00 98.69 111 THR A C 1
ATOM 881 O O . THR A 1 111 ? 2.512 -9.629 -6.016 1.00 98.69 111 THR A O 1
ATOM 884 N N . ILE A 1 112 ? 2.744 -7.709 -7.145 1.00 98.75 112 ILE A N 1
ATOM 885 C CA . ILE A 1 112 ? 4.049 -7.374 -6.540 1.00 98.75 112 ILE A CA 1
ATOM 886 C C . ILE A 1 112 ? 3.907 -7.146 -5.027 1.00 98.75 112 ILE A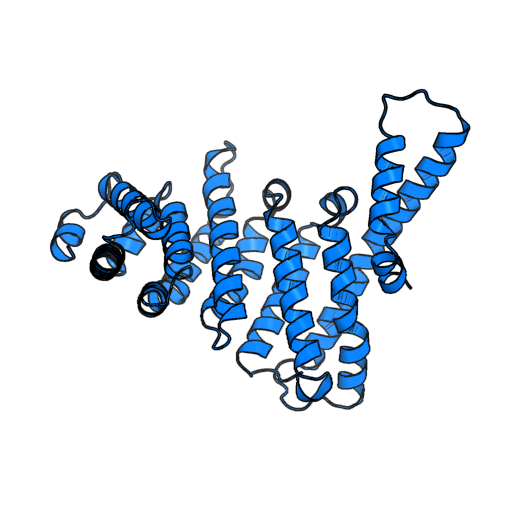 C 1
ATOM 888 O O . ILE A 1 112 ? 4.702 -7.684 -4.256 1.00 98.75 112 ILE A O 1
ATOM 892 N N . LEU A 1 113 ? 2.889 -6.402 -4.582 1.00 98.62 113 LEU A N 1
ATOM 893 C CA . LEU A 1 113 ? 2.619 -6.200 -3.153 1.00 98.62 113 LEU A CA 1
ATOM 894 C C . LEU A 1 113 ? 2.335 -7.528 -2.433 1.00 98.62 113 LEU A C 1
ATOM 896 O O . LEU A 1 113 ? 2.796 -7.727 -1.310 1.00 98.62 113 LEU A O 1
ATOM 900 N N . SER A 1 114 ? 1.653 -8.475 -3.082 1.00 98.44 114 SER A N 1
ATOM 901 C CA . SER A 1 114 ? 1.459 -9.826 -2.541 1.00 98.44 114 SER A CA 1
ATOM 902 C C . SER A 1 114 ? 2.778 -10.587 -2.382 1.00 98.44 114 SER A C 1
ATOM 904 O O . SER A 1 114 ? 2.950 -11.311 -1.404 1.00 98.44 114 SER A O 1
ATOM 906 N N . HIS A 1 115 ? 3.738 -10.416 -3.295 1.00 98.44 115 HIS A N 1
ATOM 907 C CA . HIS A 1 115 ? 5.079 -10.971 -3.108 1.00 98.44 115 HIS A CA 1
ATOM 908 C C . HIS A 1 115 ? 5.828 -10.295 -1.956 1.00 98.44 115 HIS A C 1
ATOM 910 O O . HIS A 1 115 ? 6.498 -10.988 -1.194 1.00 98.44 115 HIS A O 1
ATOM 916 N N . ILE A 1 116 ? 5.688 -8.975 -1.789 1.00 98.19 116 ILE A N 1
ATOM 917 C CA . ILE A 1 116 ? 6.264 -8.238 -0.654 1.00 98.19 116 ILE A CA 1
ATOM 918 C C . ILE A 1 116 ? 5.699 -8.752 0.669 1.00 98.19 116 ILE A C 1
ATOM 920 O O . ILE A 1 116 ? 6.476 -9.024 1.578 1.00 98.19 116 ILE A O 1
ATOM 924 N N . LYS A 1 117 ? 4.384 -8.979 0.758 1.00 96.94 117 LYS A N 1
ATOM 925 C CA . LYS A 1 117 ? 3.758 -9.647 1.907 1.00 96.94 117 LYS A CA 1
ATOM 926 C C . LYS A 1 117 ? 4.438 -10.988 2.222 1.00 96.94 117 LYS A C 1
ATOM 928 O O . LYS A 1 117 ? 4.753 -11.250 3.378 1.00 96.94 117 LYS A O 1
ATOM 933 N N . SER A 1 118 ? 4.655 -11.848 1.222 1.00 97.25 118 SER A N 1
ATOM 934 C CA . SER A 1 118 ? 5.322 -13.146 1.433 1.00 97.25 118 SER A CA 1
ATOM 935 C C . SER A 1 118 ? 6.801 -13.012 1.815 1.00 97.25 118 SER A C 1
ATOM 937 O O . SER A 1 118 ? 7.347 -13.903 2.465 1.00 97.25 118 SER A O 1
ATOM 939 N N . ILE A 1 119 ? 7.469 -11.932 1.402 1.00 96.50 119 ILE A N 1
ATOM 940 C CA . ILE A 1 119 ? 8.839 -11.626 1.829 1.00 96.50 119 ILE A CA 1
ATOM 941 C C . ILE A 1 119 ? 8.849 -11.188 3.299 1.00 96.50 119 ILE A C 1
ATOM 943 O O . ILE A 1 119 ? 9.611 -11.735 4.092 1.00 96.50 119 ILE A O 1
ATOM 947 N N . ASP A 1 120 ? 7.958 -10.269 3.672 1.00 95.56 120 ASP A N 1
ATOM 948 C CA . ASP A 1 120 ? 7.811 -9.743 5.033 1.00 95.56 120 ASP A CA 1
ATOM 949 C C . ASP A 1 120 ? 7.443 -10.829 6.059 1.00 95.56 120 ASP A C 1
ATOM 951 O O . ASP A 1 120 ? 8.032 -10.900 7.136 1.00 95.56 120 ASP A O 1
ATOM 955 N N . SER A 1 121 ? 6.544 -11.750 5.695 1.00 94.38 121 SER A N 1
ATOM 956 C CA . SER A 1 121 ? 6.165 -12.889 6.544 1.00 94.38 121 SER A CA 1
ATOM 957 C C . SER A 1 121 ? 7.253 -13.969 6.668 1.00 94.38 121 SER A C 1
ATOM 959 O O . SER A 1 121 ? 7.109 -14.913 7.448 1.00 94.38 121 SER A O 1
ATOM 961 N N . GLY A 1 122 ? 8.335 -13.874 5.887 1.00 93.19 122 GLY A N 1
ATOM 962 C CA . GLY A 1 122 ? 9.404 -14.873 5.832 1.00 93.19 122 GLY A CA 1
ATOM 963 C C . GLY A 1 122 ? 9.038 -16.167 5.091 1.00 93.19 122 GLY A C 1
ATOM 964 O O . GLY A 1 122 ? 9.813 -17.131 5.121 1.00 93.19 122 GLY A O 1
ATOM 965 N N . GLU A 1 123 ? 7.884 -16.211 4.414 1.00 94.69 123 GLU A N 1
ATOM 966 C CA . GLU A 1 123 ? 7.490 -17.311 3.524 1.00 94.69 123 GLU A CA 1
ATOM 967 C C . GLU A 1 123 ? 8.467 -17.437 2.343 1.00 94.69 123 GLU A C 1
ATOM 969 O O . GLU A 1 123 ? 8.880 -18.537 1.969 1.00 94.69 123 GLU A O 1
ATOM 974 N N . THR A 1 124 ? 8.885 -16.298 1.788 1.00 95.31 124 THR A N 1
ATOM 975 C CA . THR A 1 124 ? 9.889 -16.197 0.725 1.00 95.31 124 THR A CA 1
ATOM 976 C C . THR A 1 124 ? 11.091 -15.410 1.233 1.00 95.31 124 THR A C 1
ATOM 978 O O . THR A 1 124 ? 10.937 -14.290 1.696 1.00 95.31 124 THR A O 1
ATOM 981 N N . ASN A 1 125 ? 12.308 -15.949 1.122 1.00 94.38 125 ASN A N 1
ATOM 982 C CA . ASN A 1 125 ? 13.517 -15.223 1.524 1.00 94.38 125 ASN A CA 1
ATOM 983 C C . ASN A 1 125 ? 14.345 -14.832 0.296 1.00 94.38 125 ASN A C 1
ATOM 985 O O . ASN A 1 125 ? 14.903 -15.692 -0.394 1.00 94.38 125 ASN A O 1
ATOM 989 N N . ILE A 1 126 ? 14.440 -13.524 0.050 1.00 95.56 126 ILE A N 1
ATOM 990 C CA . ILE A 1 126 ? 15.298 -12.946 -0.992 1.00 95.56 126 ILE A CA 1
ATOM 991 C C . ILE A 1 126 ? 16.549 -12.265 -0.426 1.00 95.56 126 ILE A C 1
ATOM 993 O O . ILE A 1 126 ? 17.497 -12.036 -1.178 1.00 95.56 126 ILE A O 1
ATOM 997 N N . ASP A 1 127 ? 16.616 -12.013 0.881 1.00 94.25 127 ASP A N 1
ATOM 998 C CA . ASP A 1 127 ? 17.737 -11.316 1.522 1.00 94.25 127 ASP A CA 1
ATOM 999 C C . ASP A 1 127 ? 19.052 -12.075 1.334 1.00 94.25 127 ASP A C 1
ATOM 1001 O O . ASP A 1 127 ? 20.081 -11.479 1.022 1.00 94.25 127 ASP A O 1
ATOM 1005 N N . GLY A 1 128 ? 19.021 -13.409 1.422 1.00 88.94 128 GLY A N 1
ATOM 1006 C CA . GLY A 1 128 ? 20.195 -14.241 1.140 1.00 88.94 128 GLY A CA 1
ATOM 1007 C C . GLY A 1 128 ? 20.657 -14.187 -0.325 1.00 88.94 128 GLY A C 1
ATOM 1008 O O . GLY A 1 128 ? 21.814 -14.479 -0.623 1.00 88.94 128 GLY A O 1
ATOM 1009 N N . ALA A 1 129 ? 19.771 -13.807 -1.251 1.00 91.25 129 ALA A N 1
ATOM 1010 C CA . ALA A 1 129 ? 20.059 -13.718 -2.678 1.00 91.25 129 ALA A CA 1
ATOM 1011 C C . ALA A 1 129 ? 20.608 -12.341 -3.076 1.00 91.25 129 ALA A C 1
ATOM 1013 O O . ALA A 1 129 ? 21.625 -12.258 -3.773 1.00 91.25 129 ALA A O 1
ATOM 1014 N N . ILE A 1 130 ? 19.929 -11.267 -2.666 1.00 94.00 130 ILE A N 1
ATOM 1015 C CA . ILE A 1 130 ? 20.213 -9.895 -3.121 1.00 94.00 130 ILE A CA 1
ATOM 1016 C C . ILE A 1 130 ? 20.817 -8.994 -2.037 1.00 94.00 130 ILE A C 1
ATOM 1018 O O . ILE A 1 130 ? 21.352 -7.942 -2.374 1.00 94.00 130 ILE A O 1
ATOM 1022 N N . GLY A 1 131 ? 20.810 -9.434 -0.778 1.00 94.50 131 GLY A N 1
ATOM 1023 C CA . GLY A 1 131 ? 21.195 -8.648 0.391 1.00 94.50 131 GLY A CA 1
ATOM 1024 C C . GLY A 1 131 ? 20.000 -7.926 1.017 1.00 94.50 131 GLY A C 1
ATOM 1025 O O . GLY A 1 131 ? 19.123 -7.443 0.302 1.00 94.50 131 GLY A O 1
ATOM 1026 N N . LEU A 1 132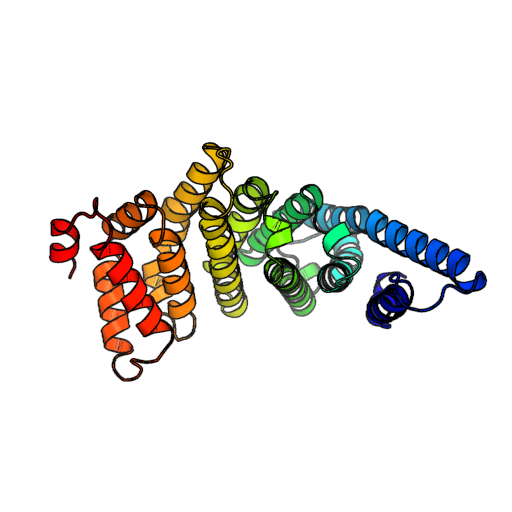 ? 20.001 -7.816 2.350 1.00 93.69 132 LEU A N 1
ATOM 1027 C CA . LEU A 1 132 ? 18.933 -7.173 3.128 1.00 93.69 132 LEU A CA 1
ATOM 1028 C C . LEU A 1 132 ? 18.634 -5.750 2.632 1.00 93.69 132 LEU A C 1
ATOM 1030 O O . LEU A 1 132 ? 17.497 -5.434 2.315 1.00 93.69 132 LEU A O 1
ATOM 1034 N N . THR A 1 133 ? 19.665 -4.925 2.441 1.00 95.50 133 THR A N 1
ATOM 1035 C CA . THR A 1 133 ? 19.500 -3.534 1.989 1.00 95.50 133 THR A CA 1
ATOM 1036 C C . THR A 1 133 ? 18.803 -3.421 0.630 1.00 95.50 133 THR A C 1
ATOM 1038 O O . THR A 1 133 ? 17.967 -2.547 0.446 1.00 95.50 133 THR A O 1
ATOM 1041 N N . ALA A 1 134 ? 19.114 -4.304 -0.325 1.00 96.12 134 ALA A N 1
ATOM 1042 C CA . ALA A 1 134 ? 18.485 -4.269 -1.648 1.00 96.12 134 ALA A CA 1
ATOM 1043 C C . ALA A 1 134 ? 17.026 -4.756 -1.607 1.00 96.12 134 ALA A C 1
ATOM 1045 O O . ALA A 1 134 ? 16.191 -4.279 -2.373 1.00 96.12 134 ALA A O 1
ATOM 1046 N N . SER A 1 135 ? 16.725 -5.699 -0.709 1.00 96.12 135 SER A N 1
ATOM 1047 C CA . SER A 1 135 ? 15.368 -6.171 -0.421 1.00 96.12 135 SER A CA 1
ATOM 1048 C C . SER A 1 135 ? 14.517 -5.053 0.192 1.00 96.12 135 SER A C 1
ATOM 1050 O O . SER A 1 135 ? 13.458 -4.718 -0.338 1.00 96.12 135 SER A O 1
ATOM 1052 N N . GLU A 1 136 ? 15.030 -4.388 1.229 1.00 96.12 136 GLU A N 1
ATOM 1053 C CA . GLU A 1 136 ? 14.374 -3.249 1.880 1.00 96.12 136 GLU A CA 1
ATOM 1054 C C . GLU A 1 136 ? 14.182 -2.065 0.923 1.00 96.12 136 GLU A C 1
ATOM 1056 O O . GLU A 1 136 ? 13.108 -1.467 0.886 1.00 96.12 136 GLU A O 1
ATOM 1061 N N . GLU A 1 137 ? 15.185 -1.745 0.098 1.00 96.94 137 GLU A N 1
ATOM 1062 C CA . GLU A 1 137 ? 15.083 -0.687 -0.910 1.00 96.94 137 GLU A CA 1
ATOM 1063 C C . GLU A 1 137 ? 13.996 -1.003 -1.950 1.00 96.94 137 GLU A C 1
ATOM 1065 O O . GLU A 1 137 ? 13.198 -0.128 -2.297 1.00 96.94 137 GLU A O 1
ATOM 1070 N N . PHE A 1 138 ? 13.904 -2.256 -2.407 1.00 98.00 138 PHE A N 1
ATOM 1071 C CA . PHE A 1 138 ? 12.846 -2.693 -3.317 1.00 98.00 138 PHE A CA 1
ATOM 1072 C C . PHE A 1 138 ? 11.447 -2.522 -2.702 1.00 98.00 138 PHE A C 1
ATOM 1074 O O . PHE A 1 138 ? 10.556 -1.965 -3.355 1.00 98.00 138 PHE A O 1
ATOM 1081 N N . ILE A 1 139 ? 11.259 -2.946 -1.446 1.00 97.81 139 ILE A N 1
ATOM 1082 C CA . ILE A 1 139 ? 9.991 -2.779 -0.720 1.00 97.81 139 ILE A CA 1
ATOM 1083 C C . ILE A 1 139 ? 9.658 -1.292 -0.590 1.00 97.81 139 ILE A C 1
ATOM 1085 O O . ILE A 1 139 ? 8.567 -0.867 -0.971 1.00 97.81 139 ILE A O 1
ATOM 1089 N N . LYS A 1 140 ? 10.620 -0.478 -0.146 1.00 98.00 140 LYS A N 1
ATOM 1090 C CA . LYS A 1 140 ? 10.452 0.967 0.035 1.00 98.00 140 LYS A CA 1
ATOM 1091 C C . LYS A 1 140 ? 10.030 1.674 -1.245 1.00 98.00 140 LYS A C 1
ATOM 1093 O O . LYS A 1 140 ? 9.052 2.415 -1.238 1.00 98.00 140 LYS A O 1
ATOM 1098 N N . ILE A 1 141 ? 10.737 1.429 -2.349 1.00 98.25 141 ILE A N 1
ATOM 1099 C CA . ILE A 1 141 ? 10.419 2.030 -3.650 1.00 98.25 141 ILE A CA 1
ATOM 1100 C C . ILE A 1 141 ? 9.027 1.595 -4.109 1.00 98.25 141 ILE A C 1
ATOM 1102 O O . ILE A 1 141 ? 8.288 2.415 -4.652 1.00 98.25 141 ILE A O 1
ATOM 1106 N N . THR A 1 142 ? 8.649 0.338 -3.867 1.00 98.44 142 THR A N 1
ATOM 1107 C CA . THR A 1 142 ? 7.308 -0.164 -4.186 1.00 98.44 142 THR A CA 1
ATOM 1108 C C . THR A 1 142 ? 6.232 0.500 -3.323 1.00 98.44 142 THR A C 1
ATOM 1110 O O . THR A 1 142 ? 5.179 0.871 -3.822 1.00 98.44 142 THR A O 1
ATOM 1113 N N . LEU A 1 143 ? 6.451 0.749 -2.038 1.00 98.12 143 LEU A N 1
ATOM 1114 C CA . LEU A 1 143 ? 5.454 1.480 -1.248 1.00 98.12 143 LEU A CA 1
ATOM 1115 C C . LEU A 1 143 ? 5.379 2.961 -1.672 1.00 98.12 143 LEU A C 1
ATOM 1117 O O . LEU A 1 143 ? 4.287 3.491 -1.875 1.00 98.12 143 LEU A O 1
ATOM 1121 N N . SER A 1 144 ? 6.520 3.607 -1.934 1.00 98.31 144 SER A N 1
ATOM 1122 C CA . SER A 1 144 ? 6.578 4.998 -2.416 1.00 98.31 144 SER A CA 1
ATOM 1123 C C . SER A 1 144 ? 5.977 5.201 -3.808 1.00 98.31 144 SER A C 1
ATOM 1125 O O . SER A 1 144 ? 5.396 6.249 -4.083 1.00 98.31 144 SER A O 1
ATOM 1127 N N . ALA A 1 145 ? 6.093 4.225 -4.709 1.00 98.12 145 ALA A N 1
ATOM 1128 C CA . ALA A 1 145 ? 5.464 4.319 -6.024 1.00 98.12 145 ALA A CA 1
ATOM 1129 C C . ALA A 1 145 ? 3.935 4.257 -5.915 1.00 98.12 145 ALA A C 1
ATOM 1131 O O . ALA A 1 145 ? 3.255 4.981 -6.640 1.00 98.12 145 ALA A O 1
ATOM 1132 N N . PHE A 1 146 ? 3.391 3.496 -4.962 1.00 97.62 146 PHE A N 1
ATOM 1133 C CA . PHE A 1 146 ? 1.955 3.510 -4.702 1.00 97.62 146 PHE A CA 1
ATOM 1134 C C . PHE A 1 146 ? 1.508 4.804 -4.012 1.00 97.62 146 PHE A C 1
ATOM 1136 O O . PHE A 1 146 ? 0.501 5.384 -4.414 1.00 97.62 146 PHE A O 1
ATOM 1143 N N . GLU A 1 147 ? 2.305 5.328 -3.072 1.00 96.75 147 GLU A N 1
ATOM 1144 C CA . GLU A 1 147 ? 2.096 6.661 -2.479 1.00 96.75 147 GLU A CA 1
ATOM 1145 C C . GLU A 1 147 ? 1.957 7.749 -3.561 1.00 96.75 147 GLU A C 1
ATOM 1147 O O . GLU A 1 147 ? 1.062 8.591 -3.523 1.00 96.75 147 GLU A O 1
ATOM 1152 N N . ALA A 1 148 ? 2.811 7.709 -4.585 1.00 96.88 148 ALA A N 1
ATOM 1153 C CA . ALA A 1 148 ? 2.745 8.654 -5.694 1.00 96.88 148 ALA A CA 1
ATOM 1154 C C . ALA A 1 148 ? 1.461 8.520 -6.536 1.00 96.88 148 ALA A C 1
ATOM 1156 O O . ALA A 1 148 ? 1.022 9.505 -7.131 1.00 96.88 148 ALA A O 1
ATOM 1157 N N . ILE A 1 149 ? 0.850 7.332 -6.597 1.00 95.50 149 ILE A N 1
ATOM 1158 C CA . ILE A 1 149 ? -0.414 7.104 -7.313 1.00 95.50 149 ILE A CA 1
ATOM 1159 C C . ILE A 1 149 ? -1.589 7.672 -6.513 1.00 95.50 149 ILE A C 1
ATOM 1161 O O . ILE A 1 149 ? -2.404 8.406 -7.074 1.00 95.50 149 ILE A O 1
ATOM 1165 N N . ILE A 1 150 ? -1.659 7.392 -5.207 1.00 94.38 150 ILE A N 1
ATOM 1166 C CA . ILE A 1 150 ? -2.772 7.835 -4.346 1.00 94.38 150 ILE A CA 1
ATOM 1167 C C . ILE A 1 150 ? -2.841 9.361 -4.197 1.00 94.38 150 ILE A C 1
ATOM 1169 O O . ILE A 1 150 ? -3.925 9.909 -4.012 1.00 94.38 150 ILE A O 1
ATOM 1173 N N . GLN A 1 151 ? -1.722 10.072 -4.388 1.00 93.12 151 GLN A N 1
ATOM 1174 C CA . GLN A 1 151 ? -1.696 11.539 -4.469 1.00 93.12 151 GLN A CA 1
ATOM 1175 C C . GLN A 1 151 ? -2.527 12.107 -5.638 1.00 93.12 151 GLN A C 1
ATOM 1177 O O . GLN A 1 151 ? -2.784 13.311 -5.679 1.00 93.12 151 GLN A O 1
ATOM 1182 N N . TYR A 1 152 ? -2.975 11.267 -6.582 1.00 91.88 152 TYR A N 1
ATOM 1183 C CA . TYR A 1 152 ? -3.812 11.655 -7.721 1.00 91.88 152 TYR A CA 1
ATOM 1184 C C . TYR A 1 152 ? -5.052 10.752 -7.829 1.00 91.88 152 TYR A C 1
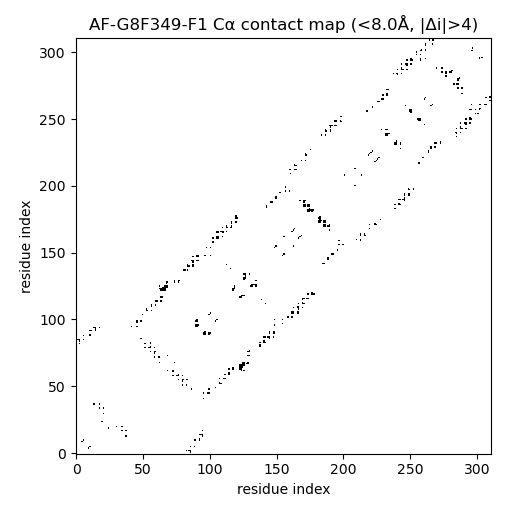ATOM 1186 O O . TYR A 1 152 ? -5.153 9.945 -8.757 1.00 91.88 152 TYR A O 1
ATOM 1194 N N . PRO A 1 153 ? -6.042 10.919 -6.929 1.00 86.62 153 PRO A N 1
ATOM 1195 C CA . PRO A 1 153 ? -7.162 9.986 -6.763 1.00 86.62 153 PRO A CA 1
ATOM 1196 C C . PRO A 1 153 ? -8.007 9.748 -8.014 1.00 86.62 153 PRO A C 1
ATOM 1198 O O . PRO A 1 153 ? -8.610 8.688 -8.164 1.00 86.62 153 PRO A O 1
ATOM 1201 N N . ILE A 1 154 ? -8.032 10.722 -8.931 1.00 88.81 154 ILE A N 1
ATOM 1202 C CA . ILE A 1 154 ? -8.753 10.632 -10.206 1.00 88.81 154 ILE A CA 1
ATOM 1203 C C . ILE A 1 154 ? -8.334 9.409 -11.034 1.00 88.81 154 ILE A C 1
ATOM 1205 O O . ILE A 1 154 ? -9.139 8.892 -11.796 1.00 88.81 154 ILE A O 1
ATOM 1209 N N . LEU A 1 155 ? -7.100 8.924 -10.860 1.00 89.62 155 LEU A N 1
ATOM 1210 C CA . LEU A 1 155 ? -6.572 7.766 -11.583 1.00 89.62 155 LEU A CA 1
ATOM 1211 C C . LEU A 1 155 ? -7.105 6.431 -11.068 1.00 89.62 155 LEU A C 1
ATOM 1213 O O . LEU A 1 155 ? -7.036 5.445 -11.787 1.00 89.62 155 LEU A O 1
ATOM 1217 N N . LEU A 1 156 ? -7.596 6.390 -9.829 1.00 90.88 156 LEU A N 1
ATOM 1218 C CA . LEU A 1 156 ? -8.120 5.173 -9.207 1.00 90.88 156 LEU A CA 1
ATOM 1219 C C . LEU A 1 156 ? -9.641 5.064 -9.330 1.00 90.88 156 LEU A C 1
ATOM 1221 O O . LEU A 1 156 ? -10.194 4.001 -9.062 1.00 90.88 156 LEU A O 1
ATOM 1225 N N . LYS A 1 157 ? -10.302 6.149 -9.755 1.00 86.38 157 LYS A N 1
ATOM 1226 C CA . LYS A 1 157 ? -11.762 6.280 -9.789 1.00 86.38 157 LYS A CA 1
ATOM 1227 C C . LYS A 1 157 ? -12.449 5.130 -10.525 1.00 86.38 157 LYS A C 1
ATOM 1229 O O . LYS A 1 157 ? -13.428 4.583 -10.030 1.00 86.38 157 LYS A O 1
ATOM 1234 N N . ASP A 1 158 ? -11.911 4.745 -11.677 1.00 86.62 158 ASP A N 1
ATOM 1235 C CA . ASP A 1 158 ? -12.518 3.725 -12.536 1.00 86.62 158 ASP A CA 1
ATOM 1236 C C . ASP A 1 158 ? -12.044 2.295 -12.204 1.00 86.62 158 ASP A C 1
ATOM 1238 O O . ASP A 1 158 ? -12.524 1.335 -12.800 1.00 86.62 158 ASP A O 1
ATOM 1242 N N . TYR A 1 159 ? -11.131 2.129 -11.237 1.00 91.25 159 TYR A N 1
ATOM 1243 C CA . TYR A 1 159 ? -10.466 0.852 -10.933 1.00 91.25 159 TYR A CA 1
ATOM 1244 C C . TYR A 1 159 ? -10.701 0.365 -9.497 1.00 91.25 159 TYR A C 1
ATOM 1246 O O . TYR A 1 159 ? -9.898 -0.402 -8.962 1.00 91.25 159 TYR A O 1
ATOM 1254 N N . ARG A 1 160 ? -11.802 0.790 -8.860 1.00 90.38 160 ARG A N 1
ATOM 1255 C CA . ARG A 1 160 ? -12.142 0.441 -7.469 1.00 90.38 160 ARG A CA 1
ATOM 1256 C C . ARG A 1 160 ? -12.027 -1.057 -7.178 1.00 90.38 160 ARG A C 1
ATOM 1258 O O . ARG A 1 160 ? -11.344 -1.414 -6.225 1.00 90.38 160 ARG A O 1
ATOM 1265 N N . CYS A 1 161 ? -12.657 -1.917 -7.984 1.00 91.19 161 CYS A N 1
ATOM 1266 C CA . CYS A 1 161 ? -12.655 -3.368 -7.749 1.00 91.19 161 CYS A CA 1
ATOM 1267 C C . CYS A 1 161 ? -11.224 -3.916 -7.731 1.00 91.19 161 CYS A C 1
ATOM 1269 O O . CYS A 1 161 ? -10.814 -4.553 -6.771 1.00 91.19 161 CYS A O 1
ATOM 1271 N N . THR A 1 162 ? -10.413 -3.541 -8.723 1.00 95.25 162 THR A N 1
ATOM 1272 C CA . THR A 1 162 ? -9.008 -3.955 -8.805 1.00 95.25 162 THR A CA 1
ATOM 1273 C C . THR A 1 162 ? -8.185 -3.481 -7.602 1.00 95.25 162 THR A C 1
ATOM 1275 O O . THR A 1 162 ? -7.354 -4.230 -7.088 1.00 95.25 162 THR A O 1
ATOM 1278 N N . VAL A 1 163 ? -8.426 -2.267 -7.095 1.00 95.62 163 VAL A N 1
ATOM 1279 C CA . VAL A 1 163 ? -7.761 -1.787 -5.871 1.00 95.62 163 VAL A CA 1
ATOM 1280 C C . VAL A 1 163 ? -8.203 -2.601 -4.649 1.00 95.62 163 VAL A C 1
ATOM 1282 O O . VAL A 1 163 ? -7.352 -3.043 -3.876 1.00 95.62 163 VAL A O 1
ATOM 1285 N N . VAL A 1 164 ? -9.505 -2.835 -4.480 1.00 94.81 164 VAL A N 1
ATOM 1286 C CA . VAL A 1 164 ? -10.048 -3.603 -3.346 1.00 94.81 164 VAL A CA 1
ATOM 1287 C C . VAL A 1 164 ? -9.568 -5.053 -3.358 1.00 94.81 164 VAL A C 1
ATOM 1289 O O . VAL A 1 164 ? -9.200 -5.567 -2.307 1.00 94.81 164 VAL A O 1
ATOM 1292 N N . ASP A 1 165 ? -9.518 -5.691 -4.524 1.00 95.12 165 ASP A N 1
ATOM 1293 C CA . ASP A 1 165 ? -9.236 -7.122 -4.634 1.00 95.12 165 ASP A CA 1
ATOM 1294 C C . ASP A 1 165 ? -7.732 -7.434 -4.626 1.00 95.12 165 ASP A C 1
ATOM 1296 O O . ASP A 1 165 ? -7.319 -8.473 -4.109 1.00 95.12 165 ASP A O 1
ATOM 1300 N N . TYR A 1 166 ? -6.890 -6.542 -5.167 1.00 96.75 166 TYR A N 1
ATOM 1301 C CA . TYR A 1 166 ? -5.462 -6.833 -5.374 1.00 96.75 166 TYR A CA 1
ATOM 1302 C C . TYR A 1 166 ? -4.504 -5.929 -4.598 1.00 96.75 166 TYR A C 1
ATOM 1304 O O . TYR A 1 166 ? -3.377 -6.345 -4.328 1.00 96.75 166 TYR A O 1
ATOM 1312 N N . ILE A 1 167 ? -4.906 -4.709 -4.229 1.00 97.81 167 ILE A N 1
ATOM 1313 C CA . ILE A 1 167 ? -4.016 -3.750 -3.557 1.00 97.81 167 ILE A CA 1
ATOM 1314 C C . ILE A 1 167 ? -4.251 -3.721 -2.047 1.00 97.81 167 ILE A C 1
ATOM 1316 O O . ILE A 1 167 ? -3.292 -3.803 -1.279 1.00 97.81 167 ILE A O 1
ATOM 1320 N N . LEU A 1 168 ? -5.504 -3.607 -1.600 1.00 97.06 168 LEU A N 1
ATOM 1321 C CA . LEU A 1 168 ? -5.799 -3.507 -0.168 1.00 97.06 168 LEU A CA 1
ATOM 1322 C C . LEU A 1 168 ? -5.387 -4.758 0.629 1.00 97.06 168 LEU A C 1
ATOM 1324 O O . LEU A 1 168 ? -4.791 -4.583 1.693 1.00 97.06 168 LEU A O 1
ATOM 1328 N N . PRO A 1 169 ? -5.615 -6.004 0.164 1.00 97.25 169 PRO A N 1
ATOM 1329 C CA . PRO A 1 169 ? -5.297 -7.190 0.954 1.00 97.25 169 PRO A CA 1
ATOM 1330 C C . PRO A 1 169 ? -3.815 -7.320 1.346 1.00 97.25 169 PRO A C 1
ATOM 1332 O O . PRO A 1 169 ? -3.542 -7.563 2.527 1.00 97.25 169 PRO A O 1
ATOM 1335 N N . PRO A 1 170 ? -2.826 -7.139 0.442 1.00 97.94 170 PRO A N 1
ATOM 1336 C CA . PRO A 1 170 ? -1.429 -7.160 0.858 1.00 97.94 170 PRO A CA 1
ATOM 1337 C C . PRO A 1 170 ? -1.063 -5.978 1.766 1.00 97.94 170 PRO A C 1
ATOM 1339 O O . PRO A 1 170 ? -0.290 -6.184 2.697 1.00 97.94 170 PRO A O 1
ATOM 1342 N N . LEU A 1 171 ? -1.647 -4.785 1.580 1.00 97.81 171 LEU A N 1
ATOM 1343 C CA . LEU A 1 171 ? -1.423 -3.657 2.496 1.00 97.81 171 LEU A CA 1
ATOM 1344 C C . LEU A 1 171 ? -1.932 -3.960 3.910 1.00 97.81 171 LEU A C 1
ATOM 1346 O O . LEU A 1 171 ? -1.196 -3.746 4.868 1.00 97.81 171 LEU A O 1
ATOM 1350 N N . VAL A 1 172 ? -3.142 -4.515 4.048 1.00 96.75 172 VAL A N 1
ATOM 1351 C CA . VAL A 1 172 ? -3.702 -4.938 5.346 1.00 96.75 172 VAL A CA 1
ATOM 1352 C C . VAL A 1 172 ? -2.810 -5.980 6.017 1.00 96.75 172 VAL A C 1
ATOM 1354 O O . VAL A 1 172 ? -2.584 -5.911 7.221 1.00 96.75 172 VAL A O 1
ATOM 1357 N N . SER A 1 173 ? -2.247 -6.917 5.251 1.00 96.19 173 SER A N 1
ATOM 1358 C CA . SER A 1 173 ? -1.298 -7.882 5.807 1.00 96.19 173 SER A CA 1
ATOM 1359 C C . SER A 1 173 ? -0.009 -7.220 6.299 1.00 96.19 173 SER A C 1
ATOM 1361 O O . SER A 1 173 ? 0.524 -7.638 7.321 1.00 96.19 173 SER A O 1
ATOM 1363 N N . LEU A 1 174 ? 0.495 -6.202 5.598 1.00 96.69 174 LEU A N 1
ATOM 1364 C CA . LEU A 1 174 ? 1.711 -5.483 5.987 1.00 96.69 174 LEU A CA 1
ATOM 1365 C C . LEU A 1 174 ? 1.504 -4.573 7.204 1.00 96.69 174 LEU A C 1
ATOM 1367 O O . LEU A 1 174 ? 2.466 -4.292 7.912 1.00 96.69 174 LEU A O 1
ATOM 1371 N N . VAL A 1 175 ? 0.265 -4.180 7.524 1.00 95.25 175 VAL A N 1
ATOM 1372 C CA . VAL A 1 175 ? -0.066 -3.553 8.821 1.00 95.25 175 VAL A CA 1
ATOM 1373 C C . VAL A 1 175 ? 0.247 -4.490 9.999 1.00 95.25 175 VAL A C 1
ATOM 1375 O O . VAL A 1 175 ? 0.431 -4.033 11.118 1.00 95.25 175 VAL A O 1
ATOM 1378 N N . GLN A 1 176 ? 0.379 -5.796 9.770 1.00 91.81 176 GLN A N 1
ATOM 1379 C CA . GLN A 1 176 ? 0.762 -6.768 10.801 1.00 91.81 176 GLN A CA 1
ATOM 1380 C C . GLN A 1 176 ? 2.263 -7.108 10.765 1.00 91.81 176 GLN A C 1
ATOM 1382 O O . GLN A 1 176 ? 2.712 -8.021 11.462 1.00 91.81 176 GLN A O 1
ATOM 1387 N N . SER A 1 177 ? 3.047 -6.393 9.951 1.00 93.94 177 SER A N 1
ATOM 1388 C CA . SER A 1 177 ? 4.488 -6.605 9.825 1.00 93.94 177 SER A CA 1
ATOM 1389 C C . SER A 1 177 ? 5.199 -6.406 11.164 1.00 93.94 177 SER A C 1
ATOM 1391 O O . SER A 1 177 ? 4.871 -5.513 11.954 1.00 93.94 177 SER A O 1
ATOM 1393 N N . GLN A 1 178 ? 6.226 -7.223 11.401 1.00 91.56 178 GLN A N 1
ATOM 1394 C CA . GLN A 1 178 ? 7.158 -7.034 12.516 1.00 91.56 178 GLN A CA 1
ATOM 1395 C C . GLN A 1 178 ? 8.098 -5.844 12.278 1.00 91.56 178 GLN A C 1
ATOM 1397 O O . GLN A 1 178 ? 8.666 -5.300 13.225 1.00 91.56 178 GLN A O 1
ATOM 1402 N N . ASN A 1 179 ? 8.255 -5.418 11.024 1.00 92.56 179 ASN A N 1
ATOM 1403 C CA . ASN A 1 179 ? 8.994 -4.221 10.675 1.00 92.56 179 ASN A CA 1
ATOM 1404 C C . ASN A 1 179 ? 8.111 -2.982 10.883 1.00 92.56 179 ASN A C 1
ATOM 1406 O O . ASN A 1 179 ? 7.112 -2.774 10.193 1.00 92.56 179 ASN A O 1
ATOM 1410 N N . VAL A 1 180 ? 8.520 -2.130 11.824 1.00 91.56 180 VAL A N 1
ATOM 1411 C CA . VAL A 1 180 ? 7.790 -0.912 12.199 1.00 91.56 180 VAL A CA 1
ATOM 1412 C C . VAL A 1 180 ? 7.646 0.066 11.022 1.00 91.56 180 VAL A C 1
ATOM 1414 O O . VAL A 1 180 ? 6.593 0.684 10.883 1.00 91.56 180 VAL A O 1
ATOM 1417 N N . GLU A 1 181 ? 8.652 0.188 10.142 1.00 93.00 181 GLU A N 1
ATOM 1418 C CA . GLU A 1 181 ? 8.583 1.064 8.956 1.00 93.00 181 GLU A CA 1
ATOM 1419 C C . GLU A 1 181 ? 7.510 0.564 7.980 1.00 93.00 181 GLU A C 1
ATOM 1421 O O . GLU A 1 181 ? 6.674 1.352 7.531 1.00 93.00 181 GLU A O 1
ATOM 1426 N N . TRP A 1 182 ? 7.475 -0.744 7.695 1.00 94.44 182 TRP A N 1
ATOM 1427 C CA . TRP A 1 182 ? 6.485 -1.334 6.785 1.00 94.44 182 TRP A CA 1
ATOM 1428 C C . TRP A 1 182 ? 5.078 -1.289 7.348 1.00 94.44 182 TRP A C 1
ATOM 1430 O O . TRP A 1 182 ? 4.156 -0.931 6.613 1.00 94.44 182 TRP A O 1
ATOM 1440 N N . ARG A 1 183 ? 4.918 -1.575 8.643 1.00 94.19 183 ARG A N 1
ATOM 1441 C CA . ARG A 1 183 ? 3.633 -1.471 9.332 1.00 94.19 183 ARG A CA 1
ATOM 1442 C C . ARG A 1 183 ? 3.072 -0.056 9.263 1.00 94.19 183 ARG A C 1
ATOM 1444 O O . ARG A 1 183 ? 1.961 0.138 8.769 1.00 94.19 183 ARG A O 1
ATOM 1451 N N . LEU A 1 184 ? 3.860 0.938 9.678 1.00 94.44 184 LEU A N 1
ATOM 1452 C CA . LEU A 1 184 ? 3.447 2.340 9.670 1.00 94.44 184 LEU A CA 1
ATOM 1453 C C . LEU A 1 184 ? 3.132 2.834 8.252 1.00 94.44 184 LEU A C 1
ATOM 1455 O O . LEU A 1 184 ? 2.092 3.455 8.020 1.00 94.44 184 LEU A O 1
ATOM 1459 N N . PHE A 1 185 ? 4.017 2.563 7.289 1.00 96.06 185 PHE A N 1
ATOM 1460 C CA . PHE A 1 185 ? 3.835 3.039 5.921 1.00 96.06 185 PHE A CA 1
ATOM 1461 C C . PHE A 1 185 ? 2.612 2.374 5.268 1.00 96.06 185 PHE A C 1
ATOM 1463 O O . PHE A 1 185 ? 1.784 3.061 4.667 1.00 96.06 185 PHE A O 1
ATOM 1470 N N . SER A 1 186 ? 2.430 1.066 5.451 1.00 96.50 186 SER A N 1
ATOM 1471 C CA . SER A 1 186 ? 1.280 0.344 4.895 1.00 96.50 186 SER A CA 1
ATOM 1472 C C . SER A 1 186 ? -0.036 0.794 5.522 1.00 96.50 186 SER A C 1
ATOM 1474 O O . SER A 1 186 ? -1.008 0.966 4.792 1.00 96.50 186 SER A O 1
ATOM 1476 N N . LEU A 1 187 ? -0.067 1.077 6.830 1.00 96.25 187 LEU A N 1
ATOM 1477 C CA . LEU A 1 187 ? -1.254 1.620 7.497 1.00 96.25 187 LEU A CA 1
ATOM 1478 C C . LEU A 1 187 ? -1.626 3.003 6.953 1.00 96.25 187 LEU A C 1
ATOM 1480 O O . LEU A 1 187 ? -2.800 3.265 6.691 1.00 96.25 187 LEU A O 1
ATOM 1484 N N . ARG A 1 188 ? -0.637 3.875 6.726 1.00 96.19 188 ARG A N 1
ATOM 1485 C CA . ARG A 1 188 ? -0.864 5.186 6.101 1.00 96.19 188 ARG A CA 1
ATOM 1486 C C . ARG A 1 188 ? -1.447 5.040 4.693 1.00 96.19 188 ARG A C 1
ATOM 1488 O O . ARG A 1 188 ? -2.467 5.656 4.395 1.00 96.19 188 ARG A O 1
ATOM 1495 N N . LEU A 1 189 ? -0.841 4.197 3.852 1.00 96.75 189 LEU A N 1
ATOM 1496 C CA . LEU A 1 189 ? -1.324 3.935 2.490 1.00 96.75 189 LEU A CA 1
ATOM 1497 C C . LEU A 1 189 ? -2.733 3.335 2.492 1.00 96.75 189 LEU A C 1
ATOM 1499 O O . LEU A 1 189 ? -3.573 3.750 1.697 1.00 96.75 189 LEU A O 1
ATOM 1503 N N . LEU A 1 190 ? -3.006 2.392 3.394 1.00 95.94 190 LEU A N 1
ATOM 1504 C CA . LEU A 1 190 ? -4.317 1.771 3.571 1.00 95.94 190 LEU A CA 1
ATOM 1505 C C . LEU A 1 190 ? -5.375 2.802 3.982 1.00 95.94 190 LEU A C 1
ATOM 1507 O O . LEU A 1 190 ? -6.448 2.843 3.382 1.00 95.94 190 LEU A O 1
ATOM 1511 N N . SER A 1 191 ? -5.057 3.648 4.967 1.00 94.38 191 SER A N 1
ATOM 1512 C CA . SER A 1 191 ? -5.923 4.724 5.460 1.00 94.38 191 SER A CA 1
ATOM 1513 C C . SER A 1 191 ? -6.287 5.698 4.342 1.00 94.38 191 SER A C 1
ATOM 1515 O O . SER A 1 191 ? -7.467 5.945 4.084 1.00 94.38 191 SER A O 1
ATOM 1517 N N . GLU A 1 192 ? -5.288 6.191 3.607 1.00 93.88 192 GLU A N 1
ATOM 1518 C CA . GLU A 1 192 ? -5.498 7.122 2.498 1.00 93.88 192 GLU A CA 1
ATOM 1519 C C . GLU A 1 192 ? -6.269 6.472 1.347 1.00 93.88 192 GLU A C 1
ATOM 1521 O O . GLU A 1 192 ? -7.277 7.018 0.906 1.00 93.88 192 GLU A O 1
ATOM 1526 N N . THR A 1 193 ? -5.866 5.279 0.905 1.00 93.44 193 THR A N 1
ATOM 1527 C CA . THR A 1 193 ? -6.516 4.588 -0.221 1.00 93.44 193 THR A CA 1
ATOM 1528 C C . THR A 1 193 ? -7.973 4.274 0.086 1.00 93.44 193 THR A C 1
ATOM 1530 O O . THR A 1 193 ? -8.845 4.573 -0.722 1.00 93.44 193 THR A O 1
ATOM 1533 N N . THR A 1 194 ? -8.263 3.726 1.266 1.00 90.50 194 THR A N 1
ATOM 1534 C CA . THR A 1 194 ? -9.639 3.379 1.647 1.00 90.50 194 THR A CA 1
ATOM 1535 C C . THR A 1 194 ? -10.509 4.626 1.775 1.00 90.50 194 THR A C 1
ATOM 1537 O O . THR A 1 194 ? -11.637 4.627 1.289 1.00 90.50 194 THR A O 1
ATOM 1540 N N . SER A 1 195 ? -9.967 5.720 2.327 1.00 89.69 195 SER A N 1
ATOM 1541 C CA . SER A 1 195 ? -10.672 7.008 2.375 1.00 89.69 195 SER A CA 1
ATOM 1542 C C . SER A 1 195 ? -11.041 7.505 0.975 1.00 89.69 195 SER A C 1
ATOM 1544 O O . SER A 1 195 ? -12.157 7.966 0.752 1.00 89.69 195 SER A O 1
ATOM 1546 N N . LEU A 1 196 ? -10.128 7.384 0.004 1.00 88.94 196 LEU A N 1
ATOM 1547 C CA . LEU A 1 196 ? -10.410 7.753 -1.386 1.00 88.94 196 LEU A CA 1
ATOM 1548 C C . LEU A 1 196 ? -11.519 6.890 -1.989 1.00 88.94 196 LEU A C 1
ATOM 1550 O O . LEU A 1 196 ? -12.397 7.423 -2.662 1.00 88.94 196 LEU A O 1
ATOM 1554 N N . LEU A 1 197 ? -11.485 5.580 -1.744 1.00 86.06 197 LEU A N 1
ATOM 1555 C CA . LEU A 1 197 ? -12.469 4.645 -2.279 1.00 86.06 197 LEU A CA 1
ATOM 1556 C C . LEU A 1 197 ? -13.871 4.923 -1.725 1.00 86.06 197 LEU A C 1
ATOM 1558 O O . LEU A 1 197 ? -14.815 5.009 -2.508 1.00 86.06 197 LEU A O 1
ATOM 1562 N N . VAL A 1 198 ? -14.016 5.093 -0.408 1.00 83.00 198 VAL A N 1
ATOM 1563 C CA . VAL A 1 198 ? -15.321 5.342 0.232 1.00 83.00 198 VAL A CA 1
ATOM 1564 C C . VAL A 1 198 ? -15.887 6.708 -0.167 1.00 83.00 198 VAL A C 1
ATOM 1566 O O . VAL A 1 198 ? -17.066 6.815 -0.489 1.00 83.00 198 VAL A O 1
ATOM 1569 N N . ASN A 1 199 ? -15.051 7.746 -0.264 1.00 78.88 199 ASN A N 1
ATOM 1570 C CA . ASN A 1 199 ? -15.511 9.087 -0.648 1.00 78.88 199 ASN A CA 1
ATOM 1571 C C . ASN A 1 199 ? -15.940 9.189 -2.123 1.00 78.88 199 ASN A C 1
ATOM 1573 O O . ASN A 1 199 ? -16.747 10.049 -2.479 1.00 78.88 199 ASN A O 1
ATOM 1577 N N . GLN A 1 200 ? -15.413 8.331 -3.001 1.00 71.88 200 GLN A N 1
ATOM 1578 C CA . GLN A 1 200 ? -15.768 8.330 -4.425 1.00 71.88 200 GLN A CA 1
ATOM 1579 C C . GLN A 1 200 ? -17.206 7.861 -4.694 1.00 71.88 200 GLN A C 1
ATOM 1581 O O . GLN A 1 200 ? -17.793 8.291 -5.687 1.00 71.88 200 GLN A O 1
ATOM 1586 N N . GLU A 1 201 ? -17.794 7.046 -3.816 1.00 60.50 201 GLU A N 1
ATOM 1587 C CA . GLU A 1 201 ? -19.158 6.512 -3.977 1.00 60.50 201 GLU A CA 1
ATOM 1588 C C . GLU A 1 201 ? -20.245 7.593 -3.920 1.00 60.50 201 GLU A C 1
ATOM 1590 O O . GLU A 1 201 ? -21.303 7.445 -4.526 1.00 60.50 201 GLU A O 1
ATOM 1595 N N . PHE A 1 202 ? -19.978 8.706 -3.234 1.00 52.91 202 PHE A N 1
ATOM 1596 C CA . PHE A 1 202 ? -20.979 9.741 -2.957 1.00 52.91 202 PHE A CA 1
ATOM 1597 C C . PHE A 1 202 ? -20.953 10.910 -3.956 1.00 52.91 202 PHE A C 1
ATOM 1599 O O . PHE A 1 202 ? -21.857 11.745 -3.950 1.00 52.91 202 PHE A O 1
ATOM 1606 N N . GLY A 1 203 ? -19.933 10.984 -4.823 1.00 53.16 203 GLY A N 1
ATOM 1607 C CA . GLY A 1 203 ? -19.706 12.119 -5.728 1.00 53.16 203 GLY A CA 1
ATOM 1608 C C . GLY A 1 203 ? -20.200 11.942 -7.168 1.00 53.16 203 GLY A C 1
ATOM 1609 O O . GLY A 1 203 ? -20.362 12.937 -7.873 1.00 53.16 203 GLY A O 1
ATOM 1610 N N . ASP A 1 204 ? -20.437 10.712 -7.626 1.00 49.44 204 ASP A N 1
ATOM 1611 C CA . ASP A 1 204 ? -20.847 10.432 -9.004 1.00 49.44 204 ASP A CA 1
ATOM 1612 C C . ASP A 1 204 ? -22.108 9.567 -8.976 1.00 49.44 204 ASP A C 1
ATOM 1614 O O . ASP A 1 204 ? -22.069 8.423 -8.536 1.00 49.44 204 ASP A O 1
ATOM 1618 N N . GLY A 1 205 ? -23.247 10.117 -9.408 1.00 46.00 205 GLY A N 1
ATOM 1619 C CA . GLY A 1 205 ? -24.575 9.483 -9.369 1.00 46.00 205 GLY A CA 1
ATOM 1620 C C . GLY A 1 205 ? -24.748 8.276 -10.304 1.00 46.00 205 GLY A C 1
ATOM 1621 O O . GLY A 1 205 ? -25.789 8.132 -10.943 1.00 46.00 205 GLY A O 1
ATOM 1622 N N . LYS A 1 206 ? -23.727 7.427 -10.431 1.00 43.34 206 LYS A N 1
ATOM 1623 C CA . LYS A 1 206 ? -23.746 6.161 -11.156 1.00 43.34 206 LYS A CA 1
ATOM 1624 C C . LYS A 1 206 ? -23.580 5.013 -10.170 1.00 43.34 206 LYS A C 1
ATOM 1626 O O . LYS A 1 206 ? -22.480 4.540 -9.906 1.00 43.34 206 LYS A O 1
ATOM 1631 N N . GLU A 1 207 ? -24.726 4.522 -9.708 1.00 49.72 207 GLU A N 1
ATOM 1632 C CA . GLU A 1 207 ? -24.886 3.161 -9.206 1.00 49.72 207 GLU A CA 1
ATOM 1633 C C . GLU A 1 207 ? -24.342 2.169 -10.238 1.00 49.72 207 GLU A C 1
ATOM 1635 O O . GLU A 1 207 ? -24.957 1.919 -11.278 1.00 49.72 207 GLU A O 1
ATOM 1640 N N . LYS 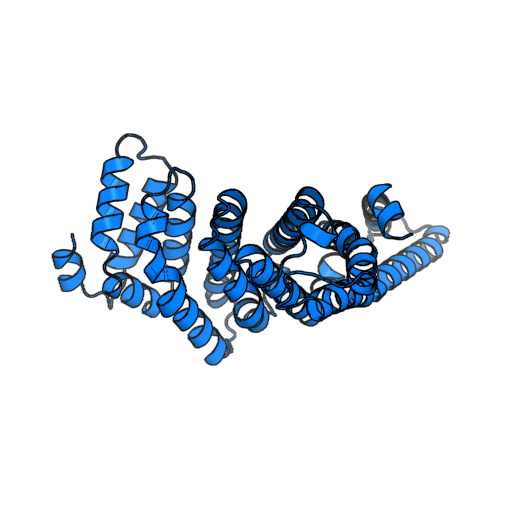A 1 208 ? -23.150 1.649 -9.953 1.00 45.03 208 LYS A N 1
ATOM 1641 C CA . LYS A 1 208 ? -22.676 0.295 -10.268 1.00 45.03 208 LYS A CA 1
ATOM 1642 C C . LYS A 1 208 ? -21.319 0.080 -9.585 1.00 45.03 208 LYS A C 1
ATOM 1644 O O . LYS A 1 208 ? -20.367 -0.378 -10.209 1.00 45.03 208 LYS A O 1
ATOM 1649 N N . ALA A 1 209 ? -21.218 0.402 -8.292 1.00 49.69 209 ALA A N 1
ATOM 1650 C CA . ALA A 1 209 ? -20.254 -0.323 -7.470 1.00 49.69 209 ALA A CA 1
ATOM 1651 C C . ALA A 1 209 ? -20.652 -1.802 -7.569 1.00 49.69 209 ALA A C 1
ATOM 1653 O O . ALA A 1 209 ? -21.835 -2.141 -7.449 1.00 49.69 209 ALA A O 1
ATOM 1654 N N . SER A 1 210 ? -19.713 -2.673 -7.936 1.00 54.53 210 SER A N 1
ATOM 1655 C CA . SER A 1 210 ? -20.012 -4.099 -7.956 1.00 54.53 210 SER A CA 1
ATOM 1656 C C . SER A 1 210 ? -20.350 -4.498 -6.519 1.00 54.53 210 SER A C 1
ATOM 1658 O O . SER A 1 210 ? -19.573 -4.231 -5.608 1.00 54.53 210 SER A O 1
ATOM 1660 N N . VAL A 1 211 ? -21.517 -5.104 -6.299 1.00 61.22 211 VAL A N 1
ATOM 1661 C CA . VAL A 1 211 ? -21.934 -5.580 -4.965 1.00 61.22 211 VAL A CA 1
ATOM 1662 C C . VAL A 1 211 ? -20.840 -6.459 -4.326 1.00 61.22 211 VAL A C 1
ATOM 1664 O O . VAL A 1 211 ? -20.686 -6.474 -3.109 1.00 61.22 211 VAL A O 1
ATOM 1667 N N . ASP A 1 212 ? -20.043 -7.123 -5.168 1.00 66.00 212 ASP A N 1
ATOM 1668 C CA . ASP A 1 212 ? -18.919 -7.983 -4.805 1.00 66.00 212 ASP A CA 1
ATOM 1669 C C . ASP A 1 212 ? -17.732 -7.215 -4.183 1.00 66.00 212 ASP A C 1
ATOM 1671 O O . ASP A 1 212 ? -17.227 -7.600 -3.127 1.00 66.00 212 ASP A O 1
ATOM 1675 N N . SER A 1 213 ? -17.334 -6.066 -4.750 1.00 72.31 213 SER A N 1
ATOM 1676 C CA . SER A 1 213 ? -16.220 -5.265 -4.212 1.00 72.31 213 SER A CA 1
ATOM 1677 C C . SER A 1 213 ? -16.516 -4.713 -2.819 1.00 72.31 213 SER A C 1
ATOM 1679 O O . SER A 1 213 ? -15.632 -4.672 -1.966 1.00 72.31 213 SER A O 1
ATOM 1681 N N . ASP A 1 214 ? -17.762 -4.327 -2.548 1.00 79.06 214 ASP A N 1
ATOM 1682 C CA . ASP A 1 214 ? -18.126 -3.806 -1.228 1.00 79.06 214 ASP A CA 1
ATOM 1683 C C . ASP A 1 214 ? -18.175 -4.931 -0.195 1.00 79.06 214 ASP A C 1
ATOM 1685 O O . ASP A 1 214 ? -17.722 -4.747 0.936 1.00 79.06 214 ASP A O 1
ATOM 1689 N N . SER A 1 215 ? -18.623 -6.130 -0.590 1.00 85.81 215 SER A N 1
ATOM 1690 C CA . SER A 1 215 ? -18.520 -7.310 0.268 1.00 85.81 215 SER A CA 1
ATOM 1691 C C . SER A 1 215 ? -17.074 -7.730 0.538 1.00 85.81 215 SER A C 1
ATOM 1693 O O . SER A 1 215 ? -16.768 -8.092 1.674 1.00 85.81 215 SER A O 1
ATOM 1695 N N . ASN A 1 216 ? -16.175 -7.621 -0.445 1.00 90.69 216 ASN A N 1
ATOM 1696 C CA . ASN A 1 216 ? -14.753 -7.929 -0.273 1.00 90.69 216 ASN A CA 1
ATOM 1697 C C . ASN A 1 216 ? -14.075 -6.927 0.665 1.00 90.69 216 ASN A C 1
ATOM 1699 O O . ASN A 1 216 ? -13.345 -7.331 1.571 1.00 90.69 216 ASN A O 1
ATOM 1703 N N . LEU A 1 217 ? -14.364 -5.630 0.508 1.00 91.06 217 LEU A N 1
ATOM 1704 C CA . LEU A 1 217 ? -13.866 -4.588 1.405 1.00 91.06 217 LEU A CA 1
ATOM 1705 C C . LEU A 1 217 ? -14.376 -4.797 2.839 1.00 91.06 217 LEU A C 1
ATOM 1707 O O . LEU A 1 217 ? -13.591 -4.757 3.787 1.00 91.06 217 LEU A O 1
ATOM 1711 N N . LEU A 1 218 ? -15.675 -5.070 3.000 1.00 91.06 218 LEU A N 1
ATOM 1712 C CA . LEU A 1 218 ? -16.283 -5.372 4.297 1.00 91.06 218 LEU A CA 1
ATOM 1713 C C . LEU A 1 218 ? -15.645 -6.598 4.956 1.00 91.06 218 LEU A C 1
ATOM 1715 O O . LEU A 1 218 ? -15.304 -6.539 6.137 1.00 91.06 218 LEU A O 1
ATOM 1719 N N . ALA A 1 219 ? -15.459 -7.689 4.209 1.00 93.06 219 ALA A N 1
ATOM 1720 C CA . ALA A 1 219 ? -14.822 -8.903 4.710 1.00 93.06 219 ALA A CA 1
ATOM 1721 C C . ALA A 1 219 ? -13.365 -8.646 5.114 1.00 93.06 219 ALA A C 1
ATOM 1723 O O . ALA A 1 219 ? -12.957 -9.027 6.206 1.00 93.06 219 ALA A O 1
ATOM 1724 N N . LEU A 1 220 ? -12.596 -7.929 4.290 1.00 94.25 220 LEU A N 1
ATOM 1725 C CA . LEU A 1 220 ? -11.208 -7.584 4.595 1.00 94.25 220 LEU A CA 1
ATOM 1726 C C . LEU A 1 220 ? -11.096 -6.766 5.891 1.00 94.25 220 LEU A C 1
ATOM 1728 O O . LEU A 1 220 ? -10.237 -7.040 6.733 1.00 94.25 220 LEU A O 1
ATOM 1732 N N . ILE A 1 221 ? -11.982 -5.785 6.074 1.00 93.12 221 ILE A N 1
ATOM 1733 C CA . ILE A 1 221 ? -11.985 -4.941 7.270 1.00 93.12 221 ILE A CA 1
ATOM 1734 C C . ILE A 1 221 ? -12.416 -5.741 8.501 1.00 93.12 221 ILE A C 1
ATOM 1736 O O . ILE A 1 221 ? -11.715 -5.717 9.511 1.00 93.12 221 ILE A O 1
ATOM 1740 N N . ARG A 1 222 ? -13.531 -6.476 8.416 1.00 93.94 222 ARG A N 1
ATOM 1741 C CA . ARG A 1 222 ? -14.078 -7.269 9.527 1.00 93.94 222 ARG A CA 1
ATOM 1742 C C . ARG A 1 222 ? -13.145 -8.395 9.957 1.00 93.94 222 ARG A C 1
ATOM 1744 O O . ARG A 1 222 ? -12.902 -8.555 11.147 1.00 93.94 222 ARG A O 1
ATOM 1751 N N . ASP A 1 223 ? -12.668 -9.186 9.002 1.00 93.50 223 ASP A N 1
ATOM 1752 C CA . ASP A 1 223 ? -12.045 -10.479 9.287 1.00 93.50 223 ASP A CA 1
ATOM 1753 C C . ASP A 1 223 ? -10.531 -10.366 9.498 1.00 93.50 223 ASP A C 1
ATOM 1755 O O . ASP A 1 223 ? -9.942 -11.218 10.162 1.00 93.50 223 ASP A O 1
ATOM 1759 N N . VAL A 1 224 ? -9.889 -9.327 8.946 1.00 92.75 224 VAL A N 1
ATOM 1760 C CA . VAL A 1 224 ? -8.423 -9.203 8.964 1.00 92.75 224 VAL A CA 1
ATOM 1761 C C . VAL A 1 224 ? -7.951 -7.954 9.697 1.00 92.75 224 VAL A C 1
ATOM 1763 O O . VAL A 1 224 ? -7.038 -8.048 10.514 1.00 92.75 224 VAL A O 1
ATOM 1766 N N . LEU A 1 225 ? -8.542 -6.791 9.418 1.00 93.50 225 LEU A N 1
ATOM 1767 C CA . LEU A 1 225 ? -8.032 -5.517 9.924 1.00 93.50 225 LEU A CA 1
ATOM 1768 C C . LEU A 1 225 ? -8.517 -5.190 11.348 1.00 93.50 225 LEU A C 1
ATOM 1770 O O . LEU A 1 225 ? -7.688 -4.940 12.220 1.00 93.50 225 LEU A O 1
ATOM 1774 N N . LEU A 1 226 ? -9.831 -5.180 11.599 1.00 93.69 226 LEU A N 1
ATOM 1775 C CA . LEU A 1 226 ? -10.398 -4.806 12.905 1.00 93.69 226 LEU A CA 1
ATOM 1776 C C . LEU A 1 226 ? -9.874 -5.643 14.079 1.00 93.69 226 LEU A C 1
ATOM 1778 O O . LEU A 1 226 ? -9.599 -5.046 15.118 1.00 93.69 226 LEU A O 1
ATOM 1782 N N . PRO A 1 227 ? -9.639 -6.965 13.948 1.00 93.62 227 PRO A N 1
ATOM 1783 C CA . PRO A 1 227 ? -9.031 -7.748 15.023 1.00 93.62 227 PRO A CA 1
ATOM 1784 C C . PRO A 1 227 ? -7.655 -7.238 15.475 1.00 93.62 227 PRO A C 1
ATOM 1786 O O . PRO A 1 227 ? -7.219 -7.562 16.572 1.00 93.62 227 PRO A O 1
ATOM 1789 N N . GLN A 1 228 ? -6.963 -6.445 14.651 1.00 92.75 228 GLN A N 1
ATOM 1790 C CA . GLN A 1 228 ? -5.641 -5.896 14.964 1.00 92.75 228 GLN A CA 1
ATOM 1791 C C . GLN A 1 228 ? -5.700 -4.525 15.641 1.00 92.75 228 GLN A C 1
ATOM 1793 O O . GLN A 1 228 ? -4.674 -4.045 16.119 1.00 92.75 228 GLN A O 1
ATOM 1798 N N . TYR A 1 229 ? -6.868 -3.876 15.695 1.00 93.81 229 TYR A N 1
ATOM 1799 C CA . TYR A 1 229 ? -6.981 -2.521 16.242 1.00 93.81 229 TYR A CA 1
ATOM 1800 C C . TYR A 1 229 ? -6.601 -2.439 17.721 1.00 93.81 229 TYR A C 1
ATOM 1802 O O . TYR A 1 229 ? -6.095 -1.406 18.145 1.00 93.81 229 TYR A O 1
ATOM 1810 N N . GLU A 1 230 ? -6.757 -3.526 18.481 1.00 91.56 230 GLU A N 1
ATOM 1811 C CA . GLU A 1 230 ? -6.271 -3.597 19.862 1.00 91.56 230 GLU A CA 1
ATOM 1812 C C . GLU A 1 230 ? -4.762 -3.364 19.958 1.00 91.56 230 GLU A C 1
ATOM 1814 O O . GLU A 1 230 ? -4.298 -2.616 20.811 1.00 91.56 230 GLU A O 1
ATOM 1819 N N . HIS A 1 231 ? -3.991 -3.942 19.040 1.00 91.75 231 HIS A N 1
ATOM 1820 C CA . HIS A 1 231 ? -2.546 -3.753 19.010 1.00 91.75 231 HIS A CA 1
ATOM 1821 C C . HIS A 1 231 ? -2.159 -2.410 18.386 1.00 91.75 231 HIS A C 1
ATOM 1823 O O . HIS A 1 231 ? -1.267 -1.742 18.897 1.00 91.75 231 HIS A O 1
ATOM 1829 N N . ILE A 1 232 ? -2.847 -1.998 17.318 1.00 93.50 232 ILE A N 1
ATOM 1830 C CA . ILE A 1 232 ? -2.528 -0.777 16.562 1.00 93.50 232 ILE A CA 1
ATOM 1831 C C . ILE A 1 232 ? -2.789 0.490 17.391 1.00 93.50 232 ILE A C 1
ATOM 1833 O O . ILE A 1 232 ? -2.022 1.445 17.303 1.00 93.50 232 ILE A O 1
ATOM 1837 N N . LEU A 1 233 ? -3.866 0.531 18.183 1.00 93.38 233 LEU A N 1
ATOM 1838 C CA . LEU A 1 233 ? -4.248 1.730 18.939 1.00 93.38 233 LEU A CA 1
ATOM 1839 C C . LEU A 1 233 ? -3.357 2.005 20.160 1.00 93.38 233 LEU A C 1
ATOM 1841 O O . LEU A 1 233 ? -3.347 3.136 20.633 1.00 93.38 233 LEU A O 1
ATOM 1845 N N . VAL A 1 234 ? -2.605 1.008 20.635 1.00 91.38 234 VAL A N 1
ATOM 1846 C CA . VAL A 1 234 ? -1.667 1.130 21.771 1.00 91.38 234 VAL A CA 1
ATOM 1847 C C . VAL A 1 234 ? -0.241 1.467 21.297 1.00 91.38 234 VAL A C 1
ATOM 1849 O O . VAL A 1 234 ? 0.667 1.693 22.096 1.00 91.38 234 VAL A O 1
ATOM 1852 N N . GLU A 1 235 ? -0.002 1.498 19.985 1.00 91.19 235 GLU A N 1
ATOM 1853 C CA . GLU A 1 235 ? 1.287 1.923 19.440 1.00 91.19 235 GLU A CA 1
ATOM 1854 C C . GLU A 1 235 ? 1.524 3.431 19.628 1.00 91.19 235 GLU A C 1
ATOM 1856 O O . GLU A 1 235 ? 0.574 4.212 19.672 1.00 91.19 235 GLU A O 1
ATOM 1861 N N . PRO A 1 236 ? 2.793 3.879 19.690 1.00 89.62 236 PRO A N 1
ATOM 1862 C CA . PRO A 1 236 ? 3.091 5.302 19.778 1.00 89.62 236 PRO A CA 1
ATOM 1863 C C . PRO A 1 236 ? 2.612 6.066 18.535 1.00 89.62 236 PRO A C 1
ATOM 1865 O O . PRO A 1 236 ? 2.554 5.535 17.417 1.00 89.62 236 PRO A O 1
ATOM 1868 N N . ASP A 1 237 ? 2.349 7.361 18.716 1.00 89.06 237 ASP A N 1
ATOM 1869 C CA . ASP A 1 237 ? 2.095 8.277 17.606 1.00 89.06 237 ASP A CA 1
ATOM 1870 C C . ASP A 1 237 ? 3.192 8.164 16.521 1.00 89.06 237 ASP A C 1
ATOM 1872 O O . ASP A 1 237 ? 4.383 8.060 16.841 1.00 89.06 237 ASP A O 1
ATOM 1876 N N . PRO A 1 238 ? 2.835 8.221 15.222 1.00 91.56 238 PRO A N 1
ATOM 1877 C CA . PRO A 1 238 ? 1.525 8.590 14.671 1.00 91.56 238 PRO A CA 1
ATOM 1878 C C . PRO A 1 238 ? 0.612 7.395 14.314 1.00 91.56 238 PRO A C 1
ATOM 1880 O O . PRO A 1 238 ? -0.326 7.568 13.533 1.00 91.56 238 PRO A O 1
ATOM 1883 N N . VAL A 1 239 ? 0.888 6.179 14.803 1.00 92.56 239 VAL A N 1
ATOM 1884 C CA . VAL A 1 239 ? 0.168 4.959 14.379 1.00 92.56 239 VAL A CA 1
ATOM 1885 C C . VAL A 1 239 ? -1.341 5.021 14.689 1.00 92.56 239 VAL A C 1
ATOM 1887 O O . VAL A 1 239 ? -2.129 4.850 13.746 1.00 92.56 239 VAL A O 1
ATOM 1890 N N . PRO A 1 240 ? -1.788 5.357 15.920 1.00 93.31 240 PRO A N 1
ATOM 1891 C CA . PRO A 1 240 ? -3.216 5.417 16.240 1.00 93.31 240 PRO A CA 1
ATOM 1892 C C . PRO A 1 240 ? -3.970 6.452 15.398 1.00 93.31 240 PRO A C 1
ATOM 1894 O O . PRO A 1 240 ? -5.099 6.205 14.977 1.00 93.31 240 PRO A O 1
ATOM 1897 N N . ALA A 1 241 ? -3.334 7.582 15.067 1.00 92.50 241 ALA A N 1
ATOM 1898 C CA . ALA A 1 241 ? -3.938 8.621 14.234 1.00 92.50 241 ALA A CA 1
ATOM 1899 C C . ALA A 1 241 ? -4.342 8.098 12.844 1.00 92.50 241 ALA A C 1
ATOM 1901 O O . ALA A 1 241 ? -5.442 8.387 12.368 1.00 92.50 241 ALA A O 1
ATOM 1902 N N . TYR A 1 242 ? -3.486 7.305 12.188 1.00 94.38 242 TYR A N 1
ATOM 1903 C CA . TYR A 1 242 ? -3.800 6.738 10.871 1.00 94.38 242 TYR A CA 1
ATOM 1904 C C . TYR A 1 242 ? -4.905 5.679 10.936 1.00 94.38 242 TYR A C 1
ATOM 1906 O O . TYR A 1 242 ? -5.769 5.645 10.052 1.00 94.38 242 TYR A O 1
ATOM 1914 N N . ALA A 1 243 ? -4.897 4.851 11.983 1.00 95.06 243 ALA A N 1
ATOM 1915 C CA . ALA A 1 243 ? -5.908 3.823 12.212 1.00 95.06 243 ALA A CA 1
ATOM 1916 C C . ALA A 1 243 ? -7.290 4.428 12.490 1.00 95.06 243 ALA A C 1
ATOM 1918 O O . ALA A 1 243 ? -8.290 4.001 11.909 1.00 95.06 243 ALA A O 1
ATOM 1919 N N . LEU A 1 244 ? -7.352 5.461 13.332 1.00 95.38 244 LEU A N 1
ATOM 1920 C CA . LEU A 1 244 ? -8.591 6.173 13.633 1.00 95.38 244 LEU A CA 1
ATOM 1921 C C . LEU A 1 244 ? -9.109 6.926 12.410 1.00 95.38 244 LEU A C 1
ATOM 1923 O O . LEU A 1 244 ? -10.293 6.829 12.105 1.00 95.38 244 LEU A O 1
ATOM 1927 N N . LYS A 1 245 ? -8.237 7.601 11.650 1.00 94.12 245 LYS A N 1
ATOM 1928 C CA . LYS A 1 245 ? -8.623 8.267 10.397 1.00 94.12 245 LYS A CA 1
ATOM 1929 C C . LYS A 1 245 ? -9.270 7.300 9.399 1.00 94.12 245 LYS A C 1
ATOM 1931 O O . LYS A 1 245 ? -10.234 7.668 8.733 1.00 94.12 245 LYS A O 1
ATOM 1936 N N . LEU A 1 246 ? -8.775 6.064 9.327 1.00 94.06 246 LEU A N 1
ATOM 1937 C CA . LEU A 1 246 ? -9.378 5.015 8.507 1.00 94.06 246 LEU A CA 1
ATOM 1938 C C . LEU A 1 246 ? -10.796 4.662 8.989 1.00 94.06 246 LEU A C 1
ATOM 1940 O O . LEU A 1 246 ? -11.711 4.607 8.172 1.00 94.06 246 LEU A O 1
ATOM 1944 N N . LEU A 1 247 ? -11.006 4.482 10.300 1.00 94.75 247 LEU A N 1
ATOM 1945 C CA . LEU A 1 247 ? -12.348 4.229 10.846 1.00 94.75 247 LEU A CA 1
ATOM 1946 C C . LEU A 1 247 ? -13.302 5.402 10.617 1.00 94.75 247 LEU A C 1
ATOM 1948 O O . LEU A 1 247 ? -14.467 5.180 10.293 1.00 94.75 247 LEU A O 1
ATOM 1952 N N . VAL A 1 248 ? -12.822 6.641 10.753 1.00 94.69 248 VAL A N 1
ATOM 1953 C CA . VAL A 1 248 ? -13.615 7.841 10.450 1.00 94.69 248 VAL A CA 1
ATOM 1954 C C . VAL A 1 248 ? -14.111 7.772 9.011 1.00 94.69 248 VAL A C 1
ATOM 1956 O O . VAL A 1 248 ? -15.316 7.826 8.794 1.00 94.69 248 VAL A O 1
ATOM 1959 N N . ALA A 1 249 ? -13.213 7.555 8.048 1.00 92.38 249 ALA A N 1
ATOM 1960 C CA . ALA A 1 249 ? -13.584 7.494 6.638 1.00 92.38 249 ALA A CA 1
ATOM 1961 C C . ALA A 1 249 ? -14.568 6.352 6.325 1.00 92.38 249 ALA A C 1
ATOM 1963 O O . ALA A 1 249 ? -15.495 6.531 5.542 1.00 92.38 249 ALA A O 1
ATOM 1964 N N . LEU A 1 250 ? -14.406 5.185 6.958 1.00 91.00 250 LEU A N 1
ATOM 1965 C CA . LEU A 1 250 ? -15.318 4.049 6.784 1.00 91.00 250 LEU A CA 1
ATOM 1966 C C . LEU A 1 250 ? -16.726 4.329 7.331 1.00 91.00 250 LEU A C 1
ATOM 1968 O O . LEU A 1 250 ? -17.717 3.921 6.728 1.00 91.00 250 LEU A O 1
ATOM 1972 N N . THR A 1 251 ? -16.816 5.019 8.468 1.00 91.56 251 THR A N 1
ATOM 1973 C CA . THR A 1 251 ? -18.078 5.269 9.188 1.00 91.56 251 THR A CA 1
ATOM 1974 C C . THR A 1 251 ? -18.805 6.539 8.749 1.00 91.56 251 THR A C 1
ATOM 1976 O O . THR A 1 251 ? -19.979 6.700 9.071 1.00 91.56 251 THR A O 1
ATOM 1979 N N . GLU A 1 252 ? -18.153 7.437 8.005 1.00 88.62 252 GLU A N 1
ATOM 1980 C CA . GLU A 1 252 ? -18.715 8.749 7.648 1.00 88.62 252 GLU A CA 1
ATOM 1981 C C . GLU A 1 252 ? -19.974 8.646 6.776 1.00 88.62 252 GLU A C 1
ATOM 1983 O O . GLU A 1 252 ? -20.894 9.461 6.896 1.00 88.62 252 GLU A O 1
ATOM 1988 N N . HIS A 1 253 ? -20.031 7.649 5.889 1.00 80.50 253 HIS A N 1
ATOM 1989 C CA . HIS A 1 253 ? -21.074 7.585 4.864 1.00 80.50 253 HIS A CA 1
ATOM 1990 C C . HIS A 1 253 ? -21.768 6.224 4.716 1.00 80.50 253 HIS A C 1
ATOM 1992 O O . HIS A 1 253 ? -22.772 6.130 4.008 1.00 80.50 253 HIS A O 1
ATOM 1998 N N . ASN A 1 254 ? -21.287 5.168 5.383 1.00 81.50 254 ASN A N 1
ATOM 1999 C CA . ASN A 1 254 ? -21.836 3.822 5.229 1.00 81.50 254 ASN A CA 1
ATOM 2000 C C . ASN A 1 254 ? -22.222 3.206 6.590 1.00 81.50 254 ASN A C 1
ATOM 2002 O O . ASN A 1 254 ? -21.345 2.824 7.371 1.00 81.50 254 ASN A O 1
ATOM 2006 N N . PRO A 1 255 ? -23.532 3.030 6.868 1.00 86.19 255 PRO A N 1
ATOM 2007 C CA . PRO A 1 255 ? -24.009 2.534 8.160 1.00 86.19 255 PRO A CA 1
ATOM 2008 C C . PRO A 1 255 ? -23.580 1.089 8.450 1.00 86.19 255 PRO A C 1
ATOM 2010 O O . PRO A 1 255 ? -23.562 0.674 9.607 1.00 86.19 255 PRO A O 1
ATOM 2013 N N . THR A 1 256 ? -23.206 0.313 7.427 1.00 88.56 256 THR A N 1
ATOM 2014 C CA . THR A 1 256 ? -22.692 -1.053 7.609 1.00 88.56 256 THR A CA 1
ATOM 2015 C C . THR A 1 256 ? -21.363 -1.038 8.357 1.00 88.56 256 THR A C 1
ATOM 2017 O O . THR A 1 256 ? -21.167 -1.838 9.268 1.00 88.56 256 THR A O 1
ATOM 2020 N N . PHE A 1 257 ? -20.470 -0.101 8.020 1.00 88.94 257 PHE A N 1
ATOM 2021 C CA . PHE A 1 257 ? -19.202 0.059 8.730 1.00 88.94 257 PHE A CA 1
ATOM 2022 C C . PHE A 1 257 ? -19.405 0.620 10.137 1.00 88.94 257 PHE A C 1
ATOM 2024 O O . PHE A 1 257 ? -18.717 0.191 11.056 1.00 88.94 257 PHE A O 1
ATOM 2031 N N . THR A 1 258 ? -20.383 1.507 10.338 1.00 89.94 258 THR A N 1
ATOM 2032 C CA . THR A 1 258 ? -20.752 1.985 11.679 1.00 89.94 258 THR A CA 1
ATOM 2033 C C . THR A 1 258 ? -21.163 0.835 12.595 1.00 89.94 258 THR A C 1
ATOM 2035 O O . THR A 1 258 ? -20.579 0.669 13.664 1.00 89.94 258 THR A O 1
ATOM 2038 N N . ARG A 1 259 ? -22.078 -0.033 12.143 1.00 89.25 259 ARG A N 1
ATOM 2039 C CA . ARG A 1 259 ? -22.477 -1.232 12.904 1.00 89.25 259 ARG A CA 1
ATOM 2040 C C . ARG A 1 259 ? -21.303 -2.177 13.148 1.00 89.25 259 ARG A C 1
ATOM 2042 O O . ARG A 1 259 ? -21.170 -2.727 14.234 1.00 89.25 259 ARG A O 1
ATOM 2049 N N . LEU A 1 260 ? -20.428 -2.333 12.158 1.00 90.50 260 LEU A N 1
ATOM 2050 C CA . LEU A 1 260 ? -19.244 -3.171 12.293 1.00 90.50 260 LEU A CA 1
ATOM 2051 C C . LEU A 1 260 ? -18.304 -2.671 13.408 1.00 90.50 260 LEU A C 1
ATOM 2053 O O . LEU A 1 260 ? -17.808 -3.482 14.186 1.00 90.50 260 LEU A O 1
ATOM 2057 N N . VAL A 1 261 ? -18.087 -1.354 13.512 1.00 90.25 261 VAL A N 1
ATOM 2058 C CA . VAL A 1 261 ? -17.267 -0.747 14.578 1.00 90.25 261 VAL A CA 1
ATOM 2059 C C . VAL A 1 261 ? -17.942 -0.860 15.951 1.00 90.25 261 VAL A C 1
ATOM 2061 O O . VAL A 1 261 ? -17.273 -1.106 16.955 1.00 90.25 261 VAL A O 1
ATOM 2064 N N . GLU A 1 262 ? -19.269 -0.725 16.008 1.00 88.56 262 GLU A N 1
ATOM 2065 C CA . GLU A 1 262 ? -20.048 -0.949 17.234 1.00 88.56 262 GLU A CA 1
ATOM 2066 C C . GLU A 1 262 ? -19.875 -2.386 17.757 1.00 88.56 262 GLU A C 1
ATOM 2068 O O . GLU A 1 262 ? -1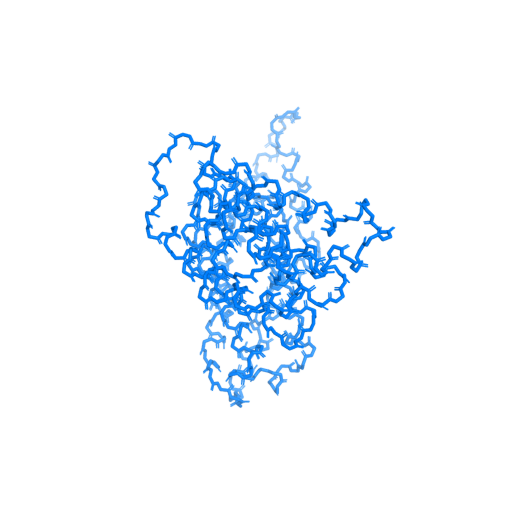9.640 -2.607 18.948 1.00 88.56 262 GLU A O 1
ATOM 2073 N N . GLU A 1 263 ? -19.949 -3.371 16.859 1.00 89.06 263 GLU A N 1
ATOM 2074 C CA . GLU A 1 263 ? -19.833 -4.797 17.176 1.00 89.06 263 GLU A CA 1
ATOM 2075 C C . GLU A 1 263 ? -18.394 -5.232 17.498 1.00 89.06 263 GLU A C 1
ATOM 2077 O O . GLU A 1 263 ? -18.198 -6.212 18.224 1.00 89.06 263 GLU A O 1
ATOM 2082 N N . SER A 1 264 ? -17.381 -4.501 17.018 1.00 87.88 264 SER A N 1
ATOM 2083 C CA . SER A 1 264 ? -15.967 -4.850 17.202 1.00 87.88 264 SER A CA 1
ATOM 2084 C C . SER A 1 264 ? -15.399 -4.507 18.582 1.00 87.88 264 SER A C 1
ATOM 2086 O O . SER A 1 264 ? -14.213 -4.723 18.814 1.00 87.88 264 SER A O 1
ATOM 2088 N N . LYS A 1 265 ? -16.219 -3.989 19.509 1.00 85.62 265 LYS A N 1
ATOM 2089 C CA . LYS A 1 265 ? -15.833 -3.667 20.898 1.00 85.62 265 LYS A CA 1
ATOM 2090 C C . LYS A 1 265 ? -14.634 -2.717 21.021 1.00 85.62 265 LYS A C 1
ATOM 2092 O O . LYS A 1 265 ? -13.853 -2.821 21.962 1.00 85.62 265 LYS A O 1
ATOM 2097 N N . LEU A 1 266 ? -14.481 -1.793 20.070 1.00 90.06 266 LEU A N 1
ATOM 2098 C CA . LEU A 1 266 ? -13.356 -0.849 20.042 1.00 90.06 266 LEU A CA 1
ATOM 2099 C C . LEU A 1 266 ? -13.583 0.398 20.899 1.00 90.06 266 LEU A C 1
ATOM 2101 O O . LEU A 1 266 ? -12.631 1.115 21.188 1.00 90.06 266 LEU A O 1
ATOM 2105 N N . ILE A 1 267 ? -14.823 0.661 21.317 1.00 90.88 267 ILE A N 1
ATOM 2106 C CA . ILE A 1 267 ? -15.188 1.872 22.062 1.00 90.88 267 ILE A CA 1
ATOM 2107 C C . ILE A 1 267 ? -14.376 2.044 23.356 1.00 90.88 267 ILE A C 1
ATOM 2109 O O . ILE A 1 267 ? -13.834 3.134 23.540 1.00 90.88 267 ILE A O 1
ATOM 2113 N N . PRO A 1 268 ? -14.176 1.011 24.204 1.00 91.31 268 PRO A N 1
ATOM 2114 C CA . PRO A 1 268 ? -13.353 1.160 25.403 1.00 91.31 268 PRO A CA 1
ATOM 2115 C C . PRO A 1 268 ? -11.917 1.587 25.071 1.00 91.31 268 PRO A C 1
ATOM 2117 O O . PRO A 1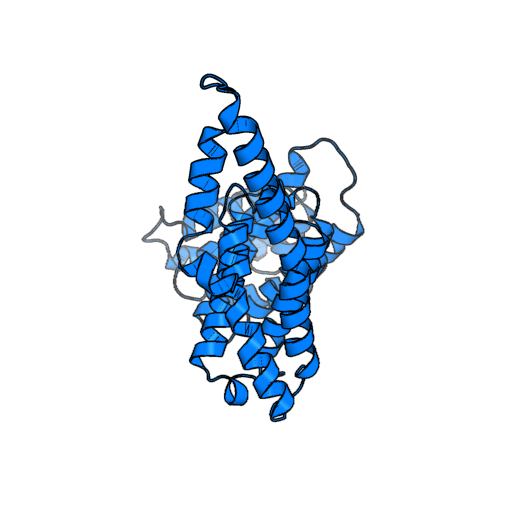 268 ? -11.389 2.502 25.697 1.00 91.31 268 PRO A O 1
ATOM 2120 N N . LEU A 1 269 ? -11.316 0.996 24.030 1.00 91.50 269 LEU A N 1
ATOM 2121 C CA . LEU A 1 269 ? -9.960 1.337 23.593 1.00 91.50 269 LEU A CA 1
ATOM 2122 C C . LEU A 1 269 ? -9.876 2.764 23.046 1.00 91.50 269 LEU A C 1
ATOM 2124 O O . LEU A 1 269 ? -8.900 3.467 23.284 1.00 91.50 269 LEU A O 1
ATOM 2128 N N . ILE A 1 270 ? -10.906 3.228 22.337 1.00 92.81 270 ILE A N 1
ATOM 2129 C CA . ILE A 1 270 ? -10.978 4.615 21.860 1.00 92.81 270 ILE A CA 1
ATOM 2130 C C . ILE A 1 270 ? -10.983 5.590 23.049 1.00 92.81 270 ILE A C 1
ATOM 2132 O O . ILE A 1 270 ? -10.314 6.628 23.002 1.00 92.81 270 ILE A O 1
ATOM 2136 N N . PHE A 1 271 ? -11.680 5.260 24.141 1.00 91.44 271 PHE A N 1
ATOM 2137 C CA . PHE A 1 271 ? -11.618 6.057 25.366 1.00 91.44 271 PHE A CA 1
ATOM 2138 C C . PHE A 1 271 ? -10.250 5.985 26.047 1.00 91.44 271 PHE A C 1
ATOM 2140 O O . PHE A 1 271 ? -9.769 7.018 26.502 1.00 91.44 271 PHE A O 1
ATOM 2147 N N . GLU A 1 272 ? -9.582 4.832 26.070 1.00 91.81 272 GLU A N 1
ATOM 2148 C CA . GLU A 1 272 ? -8.204 4.733 26.575 1.00 91.81 272 GLU A CA 1
ATOM 2149 C C . GLU A 1 272 ? -7.245 5.642 25.791 1.00 91.81 272 GLU A C 1
ATOM 2151 O O . GLU A 1 272 ? -6.541 6.453 26.395 1.00 91.81 272 GLU A O 1
ATOM 2156 N N . VAL A 1 273 ? -7.313 5.622 24.455 1.00 92.00 273 VAL A N 1
ATOM 2157 C CA . VAL A 1 273 ? -6.545 6.539 23.591 1.00 92.00 273 VAL A CA 1
ATOM 2158 C C . VAL A 1 273 ? -6.873 8.002 23.910 1.00 92.00 273 VAL A C 1
ATOM 2160 O O . VAL A 1 273 ? -5.982 8.851 23.948 1.00 92.00 273 VAL A O 1
ATOM 2163 N N . THR A 1 274 ? -8.142 8.312 24.187 1.00 90.94 274 THR A N 1
ATOM 2164 C CA . THR A 1 274 ? -8.579 9.660 24.590 1.00 90.94 274 THR A CA 1
ATOM 2165 C C . THR A 1 274 ? -7.917 10.097 25.893 1.00 90.94 274 THR A C 1
ATOM 2167 O O . THR A 1 274 ? -7.477 11.242 25.989 1.00 90.94 274 THR A O 1
ATOM 2170 N N . LEU A 1 275 ? -7.852 9.205 26.890 1.00 91.00 275 LEU A N 1
ATOM 2171 C CA . LEU A 1 275 ? -7.215 9.463 28.183 1.00 91.00 275 LEU A CA 1
ATOM 2172 C C . LEU A 1 275 ? -5.709 9.713 28.023 1.00 91.00 275 LEU A C 1
ATOM 2174 O O . LEU A 1 275 ? -5.176 10.638 28.632 1.00 91.00 275 LEU A O 1
ATOM 2178 N N . GLU A 1 276 ? -5.042 8.935 27.174 1.00 90.00 276 GLU A N 1
ATOM 2179 C CA . GLU A 1 276 ? -3.608 9.078 26.908 1.00 90.00 276 GLU A CA 1
ATOM 2180 C C . GLU A 1 276 ? -3.268 10.403 26.201 1.00 90.00 276 GLU A C 1
ATOM 2182 O O . GLU A 1 276 ? -2.239 11.016 26.480 1.00 90.00 276 GLU A O 1
ATOM 2187 N N . HIS A 1 277 ? -4.166 10.907 25.347 1.00 88.50 277 HIS A N 1
ATOM 2188 C CA . HIS A 1 277 ? -3.943 12.116 24.545 1.00 88.50 277 HIS A CA 1
ATOM 2189 C C . HIS A 1 277 ? -4.619 13.380 25.113 1.00 88.50 277 HIS A C 1
ATOM 2191 O O . HIS A 1 277 ? -4.745 14.384 24.405 1.00 88.50 277 HIS A O 1
ATOM 2197 N N . GLN A 1 278 ? -5.034 13.384 26.388 1.00 86.25 278 GLN A N 1
ATOM 2198 C CA . GLN A 1 278 ? -5.757 14.512 27.005 1.00 86.25 278 GLN A CA 1
ATOM 2199 C C . GLN A 1 278 ? -5.000 15.842 26.972 1.00 86.25 278 GLN A C 1
ATOM 2201 O O . GLN A 1 278 ? -5.622 16.900 26.886 1.00 86.25 278 GLN A O 1
ATOM 2206 N N . GLU A 1 279 ? -3.669 15.812 27.020 1.00 86.75 279 GLU A N 1
ATOM 2207 C CA . GLU A 1 279 ? -2.844 17.025 26.967 1.00 86.75 279 GLU A CA 1
ATOM 2208 C C . GLU A 1 279 ? -2.706 17.588 25.537 1.00 86.75 279 GLU A C 1
ATOM 2210 O O . GLU A 1 279 ? -2.314 18.740 25.353 1.00 86.75 279 GLU A O 1
ATOM 2215 N N . SER A 1 280 ? -3.088 16.809 24.515 1.00 86.62 280 SER A N 1
ATOM 2216 C CA . SER A 1 280 ? -2.973 17.138 23.089 1.00 86.62 280 SER A CA 1
ATOM 2217 C C . SER A 1 280 ? -4.344 17.155 22.399 1.00 86.62 280 SER A C 1
ATOM 2219 O O . SER A 1 280 ? -4.593 16.471 21.407 1.00 86.62 280 SER A O 1
ATOM 2221 N N . ILE A 1 281 ? -5.264 17.980 22.910 1.00 79.81 281 ILE A N 1
ATOM 2222 C CA . ILE A 1 281 ? -6.661 18.044 22.426 1.00 79.81 281 ILE A CA 1
ATOM 2223 C C . ILE A 1 281 ? -6.757 18.445 20.939 1.00 79.81 281 ILE A C 1
ATOM 2225 O O . ILE A 1 281 ? -7.657 18.022 20.212 1.00 79.81 281 ILE A O 1
ATOM 2229 N N . LEU A 1 282 ? -5.812 19.263 20.470 1.00 84.56 282 LEU A N 1
ATOM 2230 C CA . LEU A 1 282 ? -5.716 19.689 19.069 1.00 84.56 282 LEU A CA 1
ATOM 2231 C C . LEU A 1 282 ? -4.901 18.716 18.198 1.00 84.56 282 LEU A C 1
ATOM 2233 O O . LEU A 1 282 ? -4.712 18.974 17.011 1.00 84.56 282 LEU A O 1
ATOM 2237 N N . GLY A 1 283 ? -4.405 17.617 18.772 1.00 87.38 283 GLY A N 1
ATOM 2238 C CA . GLY A 1 283 ? -3.673 16.583 18.053 1.00 87.38 283 GLY A CA 1
ATOM 2239 C C . GLY A 1 283 ? -4.567 15.796 17.093 1.00 87.38 283 GLY A C 1
ATOM 2240 O O . GLY A 1 283 ? -5.757 15.593 17.341 1.00 87.38 283 GLY A O 1
ATOM 2241 N N . ASN A 1 284 ? -3.977 15.309 15.998 1.00 88.25 284 ASN A N 1
ATOM 2242 C CA . ASN A 1 284 ? -4.689 14.558 14.956 1.00 88.25 284 ASN A CA 1
ATOM 2243 C C . ASN A 1 284 ? -5.410 13.315 15.504 1.00 88.25 284 ASN A C 1
ATOM 2245 O O . ASN A 1 284 ? -6.505 12.991 15.042 1.00 88.25 284 ASN A O 1
ATOM 2249 N N . THR A 1 285 ? -4.814 12.644 16.494 1.00 91.44 285 THR A N 1
ATOM 2250 C CA . THR A 1 285 ? -5.390 11.480 17.178 1.00 91.44 285 THR A CA 1
ATOM 2251 C C . THR A 1 285 ? -6.709 11.853 17.854 1.00 91.44 285 THR A C 1
ATOM 2253 O O . THR A 1 285 ? -7.744 11.278 17.526 1.00 91.44 285 THR A O 1
ATOM 2256 N N . MET A 1 286 ? -6.716 12.898 18.691 1.00 92.62 286 MET A N 1
ATOM 2257 C CA . MET A 1 286 ? -7.922 13.361 19.388 1.00 92.62 286 MET A CA 1
ATOM 2258 C C . MET A 1 286 ? -9.008 13.852 18.419 1.00 92.62 286 MET A C 1
ATOM 2260 O O . MET A 1 286 ? -10.183 13.534 18.586 1.00 92.62 286 MET A O 1
ATOM 2264 N N . GLN A 1 287 ? -8.628 14.580 17.364 1.00 92.44 287 GLN A N 1
ATOM 2265 C CA . GLN A 1 287 ? -9.582 15.011 16.335 1.00 92.44 287 GLN A CA 1
ATOM 2266 C C . GLN A 1 287 ? -10.231 13.820 15.615 1.00 92.44 287 GLN A C 1
ATOM 2268 O O . GLN A 1 287 ? -11.434 13.838 15.356 1.00 92.44 287 GLN A O 1
ATOM 2273 N N . SER A 1 288 ? -9.461 12.762 15.343 1.00 93.88 288 SER A N 1
ATOM 2274 C CA . SER A 1 288 ? -9.981 11.539 14.721 1.00 93.88 288 SER A CA 1
ATOM 2275 C C . SER A 1 288 ? -10.902 10.766 15.668 1.00 93.88 288 SER A C 1
ATOM 2277 O O . SER A 1 288 ? -11.929 10.264 15.222 1.00 93.88 288 SER A O 1
ATOM 2279 N N . VAL A 1 289 ? -10.595 10.724 16.971 1.00 94.38 289 VAL A N 1
ATOM 2280 C CA . VAL A 1 289 ? -11.502 10.156 17.983 1.00 94.38 289 VAL A CA 1
ATOM 2281 C C . VAL A 1 289 ? -12.837 10.899 17.998 1.00 94.38 289 VAL A C 1
ATOM 2283 O O . VAL A 1 289 ? -13.889 10.272 17.894 1.00 94.38 289 VAL A O 1
ATOM 2286 N N . ILE A 1 290 ? -12.811 12.232 18.091 1.00 93.12 290 ILE A N 1
ATOM 2287 C CA . ILE A 1 290 ? -14.032 13.049 18.145 1.00 93.12 290 ILE A CA 1
ATOM 2288 C C . ILE A 1 290 ? -14.872 12.843 16.880 1.00 93.12 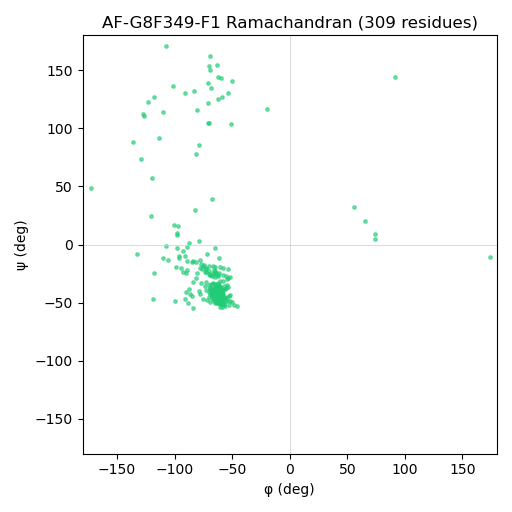290 ILE A C 1
ATOM 2290 O O . ILE A 1 290 ? -16.085 12.656 16.973 1.00 93.12 290 ILE A O 1
ATOM 2294 N N . ALA A 1 291 ? -14.235 12.846 15.706 1.00 94.31 291 ALA A N 1
ATOM 2295 C CA . ALA A 1 291 ? -14.913 12.595 14.439 1.00 94.31 291 ALA A CA 1
ATOM 2296 C C . ALA A 1 291 ? -15.544 11.195 14.395 1.00 94.31 291 ALA A C 1
ATOM 2298 O O . ALA A 1 291 ? -16.698 11.061 13.995 1.00 94.31 291 ALA A O 1
ATOM 2299 N N . LEU A 1 292 ? -14.828 10.168 14.864 1.00 94.81 292 LEU A N 1
ATOM 2300 C CA . LEU A 1 292 ? -15.333 8.798 14.899 1.00 94.81 292 LEU A CA 1
ATOM 2301 C C . LEU A 1 292 ? -16.549 8.681 15.820 1.00 94.81 292 LEU A C 1
ATOM 2303 O O . LEU A 1 292 ? -17.589 8.193 15.393 1.00 94.81 292 LEU A O 1
ATOM 2307 N N . LEU A 1 293 ? -16.458 9.184 17.054 1.00 93.12 293 LEU A N 1
ATOM 2308 C CA . LEU A 1 293 ? -17.577 9.168 17.999 1.00 93.12 293 LEU A CA 1
ATOM 2309 C C . LEU A 1 293 ? -18.791 9.929 17.451 1.00 93.12 293 LEU A C 1
ATOM 2311 O O . LEU A 1 293 ? -19.923 9.471 17.597 1.00 93.12 293 LEU A O 1
ATOM 2315 N N . ASN A 1 294 ? -18.567 11.056 16.771 1.00 92.94 294 ASN A N 1
ATOM 2316 C CA . ASN A 1 294 ? -19.638 11.796 16.114 1.00 92.94 294 ASN A CA 1
ATOM 2317 C C . ASN A 1 294 ? -20.314 10.964 15.011 1.00 92.94 294 ASN A C 1
ATOM 2319 O O . ASN A 1 294 ? -21.540 10.922 14.963 1.00 92.94 294 ASN A O 1
ATOM 2323 N N . ASN A 1 295 ? -19.548 10.257 14.175 1.00 92.69 295 ASN A N 1
ATOM 2324 C CA . ASN A 1 295 ? -20.104 9.377 13.140 1.00 92.69 295 ASN A CA 1
ATOM 2325 C C . ASN A 1 295 ? -20.952 8.248 13.744 1.00 92.69 295 ASN A C 1
ATOM 2327 O O . ASN A 1 295 ? -22.049 7.972 13.256 1.00 92.69 295 ASN A O 1
ATOM 2331 N N . LEU A 1 296 ? -20.469 7.628 14.827 1.00 90.75 296 LEU A N 1
ATOM 2332 C CA . LEU A 1 296 ? -21.186 6.560 15.526 1.00 90.75 296 LEU A CA 1
ATOM 2333 C C . LEU A 1 296 ? -22.494 7.065 16.153 1.00 90.75 296 LEU A C 1
ATOM 2335 O O . LEU A 1 296 ? -23.521 6.417 16.032 1.00 90.75 296 LEU A O 1
ATOM 2339 N N . VAL A 1 297 ? -22.497 8.238 16.790 1.00 89.19 297 VAL A N 1
ATOM 2340 C CA . VAL A 1 297 ? -23.706 8.772 17.446 1.00 89.19 297 VAL A CA 1
ATOM 2341 C C . VAL A 1 297 ? -24.700 9.372 16.443 1.00 89.19 297 VAL A C 1
ATOM 2343 O O . VAL A 1 297 ? -25.911 9.312 16.657 1.00 89.19 297 VAL A O 1
ATOM 2346 N N . ALA A 1 298 ? -24.219 9.964 15.346 1.00 88.75 298 ALA A N 1
ATOM 2347 C CA . ALA A 1 298 ? -25.070 10.592 14.334 1.00 88.75 298 ALA A CA 1
ATOM 2348 C C . ALA A 1 298 ? -25.758 9.581 13.399 1.00 88.75 298 ALA A C 1
ATOM 2350 O O . ALA A 1 298 ? -26.724 9.930 12.709 1.00 88.75 298 ALA A O 1
ATOM 2351 N N . CYS A 1 299 ? -25.283 8.335 13.355 1.00 86.00 299 CYS A N 1
ATOM 2352 C CA . CYS A 1 299 ? -25.865 7.290 12.528 1.00 86.00 299 CYS A CA 1
ATOM 2353 C C . CYS A 1 299 ? -27.236 6.853 13.078 1.00 86.00 299 CYS A C 1
ATOM 2355 O O . CYS A 1 299 ? -27.386 6.404 14.211 1.00 86.00 299 CYS A O 1
ATOM 2357 N N . LYS A 1 300 ? -28.280 6.979 12.247 1.00 79.25 300 LYS A N 1
ATOM 2358 C CA . LYS A 1 300 ? -29.680 6.730 12.651 1.00 79.25 300 LYS A CA 1
ATOM 2359 C C . LYS A 1 300 ? -29.955 5.294 13.101 1.00 79.25 300 LYS A C 1
ATOM 2361 O O . LYS A 1 300 ? -30.881 5.077 13.876 1.00 79.25 300 LYS A O 1
ATOM 2366 N N . ASP A 1 301 ? -29.169 4.346 12.603 1.00 79.62 301 ASP A N 1
ATOM 2367 C CA . ASP A 1 301 ? -29.324 2.916 12.874 1.00 79.62 301 ASP A CA 1
ATOM 2368 C C . ASP A 1 301 ? -28.381 2.412 13.976 1.00 79.62 301 ASP A C 1
ATOM 2370 O O . ASP A 1 301 ? -28.235 1.201 14.151 1.00 79.62 301 ASP A O 1
ATOM 2374 N N . SER A 1 302 ? -27.710 3.320 14.682 1.00 82.62 302 SER A N 1
ATOM 2375 C CA . SER A 1 302 ? -26.724 2.960 15.692 1.00 82.62 302 SER A CA 1
ATOM 2376 C C . SER A 1 302 ? -27.344 2.352 16.935 1.00 82.62 302 SER A C 1
ATOM 2378 O O . SER A 1 302 ? -28.374 2.803 17.452 1.00 82.62 302 SER A O 1
ATOM 2380 N N . ASN A 1 303 ? -26.691 1.316 17.456 1.00 84.75 303 ASN A N 1
ATOM 2381 C CA . ASN A 1 303 ? -27.118 0.651 18.672 1.00 84.75 303 ASN A CA 1
ATOM 2382 C C . ASN A 1 303 ? -26.642 1.439 19.901 1.00 84.75 303 ASN A C 1
ATOM 2384 O O . ASN A 1 303 ? -25.687 1.068 20.582 1.00 84.75 303 ASN A O 1
ATOM 2388 N N . MET A 1 304 ? -27.353 2.526 20.213 1.00 86.06 304 MET A N 1
ATOM 2389 C CA . MET A 1 304 ? -27.030 3.423 21.334 1.00 86.06 304 MET A CA 1
ATOM 2390 C C . MET A 1 304 ? -26.921 2.701 22.682 1.00 86.06 304 MET A C 1
ATOM 2392 O O . MET A 1 304 ? -26.157 3.122 23.546 1.00 86.06 304 MET A O 1
ATOM 2396 N N . LYS A 1 305 ? -27.667 1.605 22.870 1.00 86.00 305 LYS A N 1
ATOM 2397 C CA . LYS A 1 305 ? -27.570 0.788 24.083 1.00 86.00 305 LYS A CA 1
ATOM 2398 C C . LYS A 1 305 ? -26.217 0.079 24.160 1.00 86.00 305 LYS A C 1
ATOM 2400 O O . LYS A 1 305 ? -25.589 0.107 25.209 1.00 86.00 305 LYS A O 1
ATOM 2405 N N . LEU A 1 306 ? -25.780 -0.529 23.059 1.00 86.88 306 LEU A N 1
ATOM 2406 C CA . LEU A 1 306 ? -24.490 -1.209 22.980 1.00 86.88 306 LEU A CA 1
ATOM 2407 C C . LEU A 1 306 ? -23.329 -0.223 23.163 1.00 86.88 306 LEU A C 1
ATOM 2409 O O . LEU A 1 306 ? -22.396 -0.531 23.893 1.00 86.88 306 LEU A O 1
ATOM 2413 N N . LEU A 1 307 ? -23.405 0.960 22.544 1.00 85.75 307 LEU A N 1
ATOM 2414 C CA . LEU A 1 307 ? -22.407 2.018 22.733 1.00 85.75 307 LEU A CA 1
ATOM 2415 C C . LEU A 1 307 ? -22.312 2.430 24.209 1.00 85.75 307 LEU A C 1
ATOM 2417 O O . LEU A 1 307 ? -21.225 2.413 24.772 1.00 85.75 307 LEU A O 1
ATOM 2421 N N . TYR A 1 308 ? -23.452 2.681 24.862 1.00 83.88 308 TYR A N 1
ATOM 2422 C CA . TYR A 1 308 ? -23.500 3.030 26.287 1.00 83.88 308 TYR A CA 1
ATOM 2423 C C . TYR A 1 308 ? -22.973 1.918 27.210 1.00 83.88 308 TYR A C 1
ATOM 2425 O O . TYR A 1 308 ? -22.397 2.192 28.257 1.00 83.88 308 TYR A O 1
ATOM 2433 N N . GLU A 1 309 ? -23.171 0.647 26.850 1.00 86.94 309 GLU A N 1
ATOM 2434 C CA . GLU A 1 309 ? -22.612 -0.486 27.601 1.00 86.94 309 GLU A CA 1
ATOM 2435 C C . GLU A 1 309 ? -21.084 -0.592 27.467 1.00 86.94 309 GLU A C 1
ATOM 2437 O O . GLU A 1 309 ? -20.441 -1.184 28.334 1.00 86.94 309 GLU A O 1
ATOM 2442 N N . GLN A 1 310 ? -20.502 -0.033 26.403 1.00 84.56 310 GLN A N 1
ATOM 2443 C CA . GLN A 1 310 ? -19.060 -0.050 26.159 1.00 84.56 310 GLN A CA 1
ATOM 2444 C C . GLN A 1 310 ? -18.330 1.208 26.662 1.00 84.56 310 GLN A C 1
ATOM 2446 O O . GLN A 1 310 ? -17.118 1.142 26.867 1.00 84.56 310 GLN A O 1
ATOM 2451 N N . GLY A 1 311 ? -19.034 2.325 26.868 1.00 69.06 311 GLY A N 1
ATOM 2452 C CA . GLY A 1 311 ? -18.461 3.596 27.329 1.00 69.06 311 GLY A CA 1
ATOM 2453 C C . GLY A 1 311 ? -19.298 4.785 26.897 1.00 69.06 311 GLY A C 1
ATOM 2454 O O . GLY A 1 311 ? -19.122 5.225 25.744 1.00 69.06 311 GLY A O 1
#

Nearest PDB structures (foldseek):
  8g9k-assembly1_A  TM=3.510E-01  e=9.135E-01  synthetic construct
  8g9j-assembly1_A  TM=2.948E-01  e=5.379E-01  synthetic construct
  8rc4-assembly1_b  TM=2.080E-01  e=9.135E-01  Homo sapiens
  2pft-assembly1_A  TM=2.261E-01  e=1.120E+00  Mus musculus
  8ay2-assembly2_B  TM=1.903E-01  e=1.683E+00  Rattus norvegicus

Secondary structure (DSSP, 8-state):
-HHHHHHTTHHHHHHHHHTTSSTTS---THHHHHHHHHHHHHHHHHHHHHHHHHHHHHHHHTTTT-SS--HHHHHHHHHHGGGHHHHHHHHT-TTTHHHH--HHHHHHHHHHHHHHHHHHTTSS--HHHH-HHHHHHHHHHHHHHHHHHHTSGGGTGGGHHHIIIIIHHHHHHHTT-SSHHHHHHHHHHHHHHHHHHHHHTTTS------HHHHHHHHHHIIIIIGGGHHHHTTSPTTHHHHHHHHHHHHHTT-HHHHHHHHHTT-HHHHHHHHHHTTT-TTSHHHHHHHHHHHHHHH-TT--HHHHHHH-

Mean predicted aligned error: 6.15 Å